Protein AF-A0A1X7SK71-F1 (afdb_monomer_lite)

pLDDT: mean 88.28, std 15.61, range [39.88, 98.69]

InterPro domains:
  IPR011990 Tetratricopeptide-like helical domain superfamily [G3DSA:1.25.40.10] (11-179)
  IPR056583 EDRF1, TPR repeats region [PF23723] (39-191)

Organism: Amphimedon queenslandica (NCBI:txid400682)

Sequence (193 aa):
EEDDYLQLHVDIETSLKMSIECYNVCKSVGGASTNNNKLKERLGNAWNELGVYYKHTAATGTEQDYSAKTSLCDESYKCIIKGLTLFKETGSVPNQALLNANLGSLSRLLAAIEHQKQVKEGGGAEFSSEERSHYNRSIDYYNKGKTLLKRSSNHPTIWLNIEMDLCNVYYEFGRAIQDRPPLSRVSVQEVLH

Secondary structure (DSSP, 8-state):
-----------HHHHHHHHHHHHHHHHHHS-SSTHHHHHHHHHHHHHHHHHHHHHHHHHH-----HHHHHHHHHHHHHHHHHHHHHHHHHT-HHHHHHHHHHHHHHHHHHHHHHHHHHHHTT-TTS--HHHHHHHHHHHHHHHHHHHHH-STTTSHHHHHHHHHHHHHHHHHHHHHHHHS--HHHHTTSSS--

Structure (mmCIF, N/CA/C/O backbone):
data_AF-A0A1X7SK71-F1
#
_entry.id   AF-A0A1X7SK71-F1
#
loop_
_atom_site.group_PDB
_atom_site.id
_atom_site.type_symbol
_atom_site.label_atom_id
_atom_site.label_alt_id
_atom_site.label_comp_id
_atom_site.label_asym_id
_atom_site.label_entity_id
_atom_site.label_seq_id
_atom_site.pdbx_PDB_ins_code
_atom_site.Cartn_x
_atom_site.Cartn_y
_atom_site.Cartn_z
_atom_site.occupancy
_atom_site.B_iso_or_equiv
_atom_site.auth_seq_id
_atom_site.auth_comp_id
_atom_site.auth_asym_id
_atom_site.auth_atom_id
_atom_site.pdbx_PDB_model_num
ATOM 1 N N . GLU A 1 1 ? 2.519 45.795 22.485 1.00 47.78 1 GLU A N 1
ATOM 2 C CA . GLU A 1 1 ? 1.566 44.741 22.869 1.00 47.78 1 GLU A CA 1
ATOM 3 C C . GLU A 1 1 ? 0.594 44.583 21.722 1.00 47.78 1 GLU A C 1
ATOM 5 O O . GLU A 1 1 ? -0.265 45.431 21.555 1.00 47.78 1 GLU A O 1
ATOM 10 N N . GLU A 1 2 ? 0.831 43.589 20.874 1.00 41.00 2 GLU A N 1
ATOM 11 C CA . GLU A 1 2 ? -0.141 43.067 19.910 1.00 41.00 2 GLU A CA 1
ATOM 12 C C . GLU A 1 2 ? 0.363 41.669 19.523 1.00 41.00 2 GLU A C 1
ATOM 14 O O . GLU A 1 2 ? 1.180 41.496 18.626 1.00 41.00 2 GLU A O 1
ATOM 19 N N . ASP A 1 3 ? -0.000 40.707 20.372 1.00 42.19 3 ASP A N 1
ATOM 20 C CA . ASP A 1 3 ? -0.381 39.343 20.010 1.00 42.19 3 ASP A CA 1
ATOM 21 C C . ASP A 1 3 ? 0.450 38.604 18.948 1.00 42.19 3 ASP A C 1
ATOM 23 O O . ASP A 1 3 ? 0.006 38.312 17.839 1.00 42.19 3 ASP A O 1
ATOM 27 N N . ASP A 1 4 ? 1.622 38.151 19.392 1.00 44.03 4 ASP A N 1
ATOM 28 C CA . ASP A 1 4 ? 2.414 37.067 18.799 1.00 44.03 4 ASP A CA 1
ATOM 29 C C . ASP A 1 4 ? 1.794 35.687 19.143 1.00 44.03 4 ASP A C 1
ATOM 31 O O . ASP A 1 4 ? 2.419 34.807 19.743 1.00 44.03 4 ASP A O 1
ATOM 35 N N . TYR A 1 5 ? 0.502 35.501 18.840 1.00 44.44 5 TYR A N 1
ATOM 36 C CA . TYR A 1 5 ? -0.172 34.211 19.016 1.00 44.44 5 TYR A CA 1
ATOM 37 C C . TYR A 1 5 ? 0.228 33.248 17.893 1.00 44.44 5 TYR A C 1
ATOM 39 O O . TYR A 1 5 ? -0.402 33.195 16.840 1.00 44.44 5 TYR A O 1
ATOM 47 N N . LEU A 1 6 ? 1.282 32.472 18.164 1.00 45.84 6 LEU A N 1
ATOM 48 C CA . LEU A 1 6 ? 1.587 31.141 17.626 1.00 45.84 6 LEU A CA 1
ATOM 49 C C . LEU A 1 6 ? 0.943 30.804 16.263 1.00 45.84 6 LEU A C 1
ATOM 51 O O . LEU A 1 6 ? -0.055 30.082 16.190 1.00 45.84 6 LEU A O 1
ATOM 55 N N . GLN A 1 7 ? 1.618 31.142 15.166 1.00 44.34 7 GLN A N 1
ATOM 56 C CA . GLN A 1 7 ? 1.556 30.290 13.976 1.00 44.34 7 GLN A CA 1
ATOM 57 C C . GLN A 1 7 ? 2.465 29.076 14.195 1.00 44.34 7 GLN A C 1
ATOM 59 O O . GLN A 1 7 ? 3.534 28.945 13.603 1.00 44.34 7 GLN A O 1
ATOM 64 N N . LEU A 1 8 ? 2.038 28.153 15.061 1.00 47.00 8 LEU A N 1
ATOM 65 C CA . LEU A 1 8 ? 2.602 26.807 15.084 1.00 47.00 8 LEU A CA 1
ATOM 66 C C . LEU A 1 8 ? 2.046 26.068 13.860 1.00 47.00 8 LEU A C 1
ATOM 68 O O . LEU A 1 8 ? 1.113 25.273 13.961 1.00 47.00 8 LEU A O 1
ATOM 72 N N . HIS A 1 9 ? 2.564 26.387 12.675 1.00 51.78 9 HIS A N 1
ATOM 73 C CA . HIS A 1 9 ? 2.218 25.676 11.450 1.00 51.78 9 HIS A CA 1
ATOM 74 C C . HIS A 1 9 ? 2.945 24.325 11.461 1.00 51.78 9 HIS A C 1
ATOM 76 O O . HIS A 1 9 ? 3.924 24.115 10.751 1.00 51.78 9 HIS A O 1
ATOM 82 N N . VAL A 1 10 ? 2.502 23.425 12.339 1.00 62.28 10 VAL A N 1
ATOM 83 C CA . VAL A 1 10 ? 3.003 22.053 12.405 1.00 62.28 10 VAL A CA 1
ATOM 84 C C . VAL A 1 10 ? 2.647 21.383 11.085 1.00 62.28 10 VAL A C 1
ATOM 86 O O . VAL A 1 10 ? 1.486 21.383 10.673 1.00 62.28 10 VAL A O 1
ATOM 89 N N . ASP A 1 11 ? 3.643 20.846 10.388 1.00 87.69 11 ASP A N 1
ATOM 90 C CA . ASP A 1 11 ? 3.404 20.131 9.143 1.00 87.69 11 ASP A CA 1
ATOM 91 C C . ASP A 1 11 ? 2.553 18.865 9.394 1.00 87.69 11 ASP A C 1
ATOM 93 O O . ASP A 1 11 ? 2.420 18.368 10.522 1.00 87.69 11 ASP A O 1
ATOM 97 N N . ILE A 1 12 ? 1.916 18.360 8.335 1.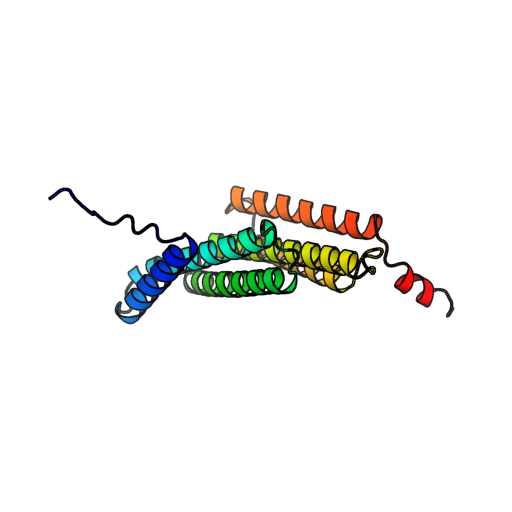00 90.31 12 ILE A N 1
ATOM 98 C CA . ILE A 1 12 ? 0.955 17.248 8.425 1.00 90.31 12 ILE A CA 1
ATOM 99 C C . ILE A 1 12 ? 1.613 15.997 9.021 1.00 90.31 12 ILE A C 1
ATOM 101 O O . ILE A 1 12 ? 0.995 15.303 9.831 1.00 90.31 12 ILE A O 1
ATOM 105 N N . GLU A 1 13 ? 2.868 15.719 8.665 1.00 93.81 13 GLU A N 1
ATOM 106 C CA . GLU A 1 13 ? 3.596 14.554 9.160 1.00 93.81 13 GLU A CA 1
ATOM 107 C C . GLU A 1 13 ? 3.812 14.644 10.669 1.00 93.81 13 GLU A C 1
ATOM 109 O O . GLU A 1 13 ? 3.506 13.699 11.403 1.00 93.81 13 GLU A O 1
ATOM 114 N N . THR A 1 14 ? 4.291 15.795 11.142 1.00 94.06 14 THR A N 1
ATOM 115 C CA . THR A 1 14 ? 4.522 16.037 12.568 1.00 94.06 14 THR A CA 1
ATOM 116 C C . THR A 1 14 ? 3.215 15.952 13.357 1.00 94.06 14 THR A C 1
ATOM 118 O O . THR A 1 14 ? 3.162 15.293 14.398 1.00 94.06 14 THR A O 1
ATOM 121 N N . SER A 1 15 ? 2.124 16.506 12.822 1.00 93.38 15 SER A N 1
ATOM 122 C CA . SER A 1 15 ? 0.794 16.440 13.441 1.00 93.38 15 SER A CA 1
ATOM 123 C C . SER A 1 15 ? 0.295 14.998 13.603 1.00 93.38 15 SER A C 1
ATOM 125 O O . SER A 1 15 ? -0.215 14.614 14.660 1.00 93.38 15 SER A O 1
ATOM 127 N N . LEU A 1 16 ? 0.477 14.165 12.574 1.00 95.06 16 LEU A N 1
ATOM 128 C CA . LEU A 1 16 ? 0.103 12.750 12.607 1.00 95.06 16 LEU A CA 1
ATOM 129 C C . LEU A 1 16 ? 0.958 11.953 13.601 1.00 95.06 16 LEU A C 1
ATOM 131 O O . LEU A 1 16 ? 0.417 11.153 14.370 1.00 95.06 16 LEU A O 1
ATOM 135 N N . LYS A 1 17 ? 2.276 12.193 13.639 1.00 96.44 17 LYS A N 1
ATOM 136 C CA . LYS A 1 17 ? 3.188 11.555 14.604 1.00 96.44 17 LYS A CA 1
ATOM 137 C C . LYS A 1 17 ?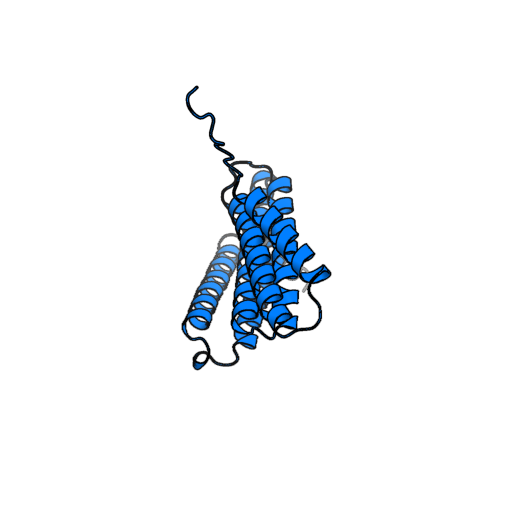 2.827 11.906 16.046 1.00 96.44 17 LYS A C 1
ATOM 139 O O . LYS A 1 17 ? 2.714 11.001 16.872 1.00 96.44 17 LYS A O 1
ATOM 144 N N . MET A 1 18 ? 2.565 13.183 16.326 1.00 94.81 18 MET A N 1
ATOM 145 C CA . MET A 1 18 ? 2.108 13.631 17.644 1.00 94.81 18 MET A CA 1
ATOM 146 C C . MET A 1 18 ? 0.791 12.957 18.039 1.00 94.81 18 MET A C 1
ATOM 148 O O . MET A 1 18 ? 0.654 12.469 19.158 1.00 94.81 18 MET A O 1
ATOM 152 N N . SER A 1 19 ? -0.172 12.859 17.115 1.00 94.19 19 SER A N 1
ATOM 153 C CA . SER A 1 19 ? -1.445 12.178 17.381 1.00 94.19 19 SER A CA 1
ATOM 154 C C . SER A 1 19 ? -1.247 10.704 17.757 1.00 94.19 19 SER A C 1
ATOM 156 O O . SER A 1 19 ? -1.833 10.224 18.731 1.00 94.19 19 SER A O 1
ATOM 158 N N . ILE A 1 20 ? -0.384 9.995 17.025 1.00 96.25 20 ILE A N 1
ATOM 159 C CA . ILE A 1 20 ? -0.010 8.604 17.313 1.00 96.25 20 ILE A CA 1
ATOM 160 C C . ILE A 1 20 ? 0.618 8.484 18.706 1.00 96.25 20 ILE A C 1
ATOM 162 O O . ILE A 1 20 ? 0.259 7.578 19.462 1.00 96.25 20 ILE A O 1
ATOM 166 N N . GLU A 1 21 ? 1.536 9.382 19.059 1.00 95.19 21 GLU A N 1
ATOM 167 C CA . GLU A 1 21 ? 2.178 9.400 20.374 1.00 95.19 21 GLU A CA 1
ATOM 168 C C . GLU A 1 21 ? 1.158 9.617 21.496 1.00 95.19 21 GLU A C 1
ATOM 170 O O . GLU A 1 21 ? 1.099 8.814 22.429 1.00 95.19 21 GLU A O 1
ATOM 175 N N . CYS A 1 22 ? 0.274 10.610 21.361 1.00 92.69 22 CYS A N 1
ATOM 176 C CA . CYS A 1 22 ? -0.797 10.855 22.324 1.00 92.69 22 CYS A CA 1
ATOM 177 C C . CYS A 1 22 ? -1.682 9.617 22.515 1.00 92.69 22 CYS A C 1
ATOM 179 O O . CYS A 1 22 ? -1.957 9.220 23.647 1.00 92.69 22 CYS A O 1
ATOM 181 N N . TYR A 1 23 ? -2.096 8.957 21.429 1.00 93.31 23 TYR A N 1
ATOM 182 C CA . TYR A 1 23 ? -2.893 7.734 21.527 1.00 93.31 23 TYR A CA 1
ATOM 183 C C . TYR A 1 23 ? -2.132 6.576 22.189 1.00 93.31 23 TYR A C 1
ATOM 185 O O . TYR A 1 23 ? -2.740 5.813 22.943 1.00 93.31 23 TYR A O 1
ATOM 193 N N . ASN A 1 24 ? -0.822 6.446 21.956 1.00 91.25 24 ASN A N 1
ATOM 194 C CA . ASN A 1 24 ? 0.008 5.442 22.626 1.00 91.25 24 ASN A CA 1
ATOM 195 C C . ASN A 1 24 ? 0.123 5.705 24.134 1.00 91.25 24 ASN A C 1
ATOM 197 O O . ASN A 1 24 ? -0.007 4.765 24.917 1.00 91.25 24 ASN A O 1
ATOM 201 N N . VAL A 1 25 ? 0.289 6.965 24.546 1.00 90.31 25 VAL A N 1
ATOM 202 C CA . VAL A 1 25 ? 0.286 7.356 25.966 1.00 90.31 25 VAL A CA 1
ATOM 203 C C . VAL A 1 25 ? -1.083 7.095 26.594 1.00 90.31 25 VAL A C 1
ATOM 205 O O . VAL A 1 25 ? -1.180 6.476 27.651 1.00 90.31 25 VAL A O 1
ATOM 208 N N . CYS A 1 26 ? -2.176 7.471 25.927 1.00 87.19 26 CYS A N 1
ATOM 209 C CA . CYS A 1 26 ? -3.518 7.146 26.413 1.00 87.19 26 CYS A CA 1
ATOM 210 C C . CYS A 1 26 ? -3.726 5.632 26.558 1.00 87.19 26 CYS A C 1
ATOM 212 O O . CYS A 1 26 ? -4.419 5.194 27.474 1.00 87.19 26 CYS A O 1
ATOM 214 N N . LYS A 1 27 ? -3.125 4.825 25.676 1.00 84.12 27 LYS A N 1
ATOM 215 C CA . LYS A 1 27 ? -3.215 3.361 25.718 1.00 84.12 27 LYS A CA 1
ATOM 216 C C . LYS A 1 27 ? -2.399 2.766 26.868 1.00 84.12 27 LYS A C 1
ATOM 218 O O . LYS A 1 27 ? -2.812 1.742 27.400 1.00 84.12 27 LYS A O 1
ATOM 223 N N . SER A 1 28 ? -1.271 3.373 27.245 1.00 83.00 28 SER A N 1
ATOM 224 C CA . SER A 1 28 ? -0.449 2.907 28.371 1.00 83.00 28 SER A CA 1
ATOM 225 C C . SER A 1 28 ? -1.028 3.303 29.731 1.00 83.00 28 SER A C 1
ATOM 227 O O . SER A 1 28 ? -0.911 2.538 30.685 1.00 83.00 28 SER A O 1
ATOM 229 N N . VAL A 1 29 ? -1.685 4.464 29.815 1.00 81.50 29 VAL A N 1
ATOM 230 C CA . VAL A 1 29 ? -2.308 4.976 31.049 1.00 81.50 29 VAL A CA 1
ATOM 231 C C . VAL A 1 29 ? -3.732 4.433 31.244 1.00 81.50 29 VAL A C 1
ATOM 233 O O . VAL A 1 29 ? -4.187 4.241 32.371 1.00 81.50 29 VAL A O 1
ATOM 236 N N . GLY A 1 30 ? -4.462 4.176 30.156 1.00 66.44 30 GLY A N 1
ATOM 237 C CA . GLY A 1 30 ? -5.838 3.687 30.189 1.00 66.44 30 GLY A CA 1
ATOM 238 C C . GLY A 1 30 ? -5.930 2.183 30.462 1.00 66.44 30 GLY A C 1
ATOM 239 O O . GLY A 1 30 ? -5.558 1.370 29.619 1.00 66.44 30 GLY A O 1
ATOM 240 N N . GLY A 1 31 ? -6.485 1.800 31.616 1.00 61.34 31 GLY A N 1
ATOM 241 C CA . GLY A 1 31 ? -6.757 0.399 31.970 1.00 61.34 31 GLY A CA 1
ATOM 242 C C . GLY A 1 31 ? -7.732 -0.341 31.027 1.00 61.34 31 GLY A C 1
ATOM 243 O O . GLY A 1 31 ? -8.295 0.224 30.086 1.00 61.34 31 GLY A O 1
ATOM 244 N N . ALA A 1 32 ? -7.954 -1.634 31.298 1.00 54.94 32 ALA A N 1
ATOM 245 C CA . ALA A 1 32 ? -8.702 -2.597 30.472 1.00 54.94 32 ALA A CA 1
ATOM 246 C C . ALA A 1 32 ? -10.235 -2.368 30.411 1.00 54.94 32 ALA A C 1
ATOM 248 O O . ALA A 1 32 ? -11.021 -3.217 30.821 1.00 54.94 32 ALA A O 1
ATOM 249 N N . SER A 1 33 ? -10.679 -1.222 29.889 1.00 57.78 33 SER A N 1
ATOM 250 C CA . SER A 1 33 ? -12.101 -0.912 29.661 1.00 57.78 33 SER A CA 1
ATOM 251 C C . SER A 1 33 ? -12.460 -0.878 28.169 1.00 57.78 33 SER A C 1
ATOM 253 O O . SER A 1 33 ? -11.597 -0.747 27.304 1.00 57.78 33 SER A O 1
ATOM 255 N N . THR A 1 34 ? -13.754 -0.951 27.849 1.00 55.62 34 THR A N 1
ATOM 256 C CA . THR A 1 34 ? -14.354 -0.877 26.497 1.00 55.62 34 THR A CA 1
ATOM 257 C C . THR A 1 34 ? -13.921 0.340 25.662 1.00 55.62 34 THR A C 1
ATOM 259 O O . THR A 1 34 ? -13.999 0.295 24.433 1.00 55.62 34 THR A O 1
ATOM 262 N N . ASN A 1 35 ? -13.393 1.401 26.284 1.00 64.88 35 ASN A N 1
ATOM 263 C CA . ASN A 1 35 ? -12.771 2.532 25.582 1.00 64.88 35 ASN A CA 1
ATOM 264 C C . ASN A 1 35 ? -11.460 2.166 24.862 1.00 64.88 35 ASN A C 1
ATOM 266 O O . ASN A 1 35 ? -11.037 2.891 23.961 1.00 64.88 35 ASN A O 1
ATOM 270 N N . ASN A 1 36 ? -10.842 1.030 25.196 1.00 81.94 36 ASN A N 1
ATOM 271 C CA . ASN A 1 36 ? -9.587 0.586 24.599 1.00 81.94 36 ASN A CA 1
ATOM 272 C C . ASN A 1 36 ? -9.750 0.248 23.104 1.00 81.94 36 ASN A C 1
ATOM 274 O O . ASN A 1 36 ? -8.911 0.635 22.299 1.00 81.94 36 ASN A O 1
ATOM 278 N N . ASN A 1 37 ? -10.870 -0.357 22.687 1.00 87.31 37 ASN A N 1
ATOM 279 C CA . ASN A 1 37 ? -11.093 -0.663 21.266 1.00 87.31 37 ASN A CA 1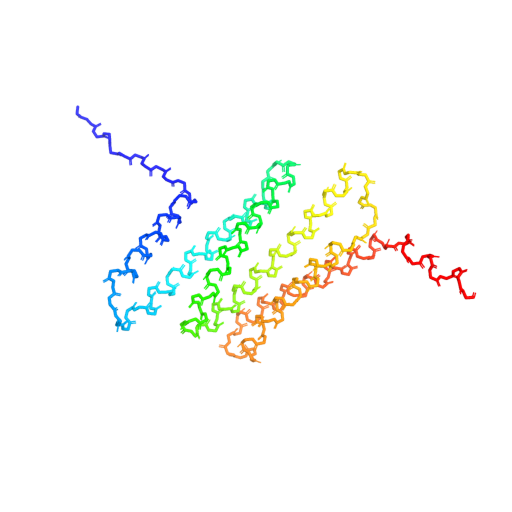
ATOM 280 C C . ASN A 1 37 ? -11.279 0.601 20.418 1.00 87.31 37 ASN A C 1
ATOM 282 O O . ASN A 1 37 ? -10.648 0.721 19.375 1.00 87.31 37 ASN A O 1
ATOM 286 N N . LYS A 1 38 ? -12.058 1.584 20.891 1.00 89.38 38 LYS A N 1
ATOM 287 C CA . LYS A 1 38 ? -12.204 2.881 20.200 1.00 89.38 38 LYS A CA 1
ATOM 288 C C . LYS A 1 38 ? -10.866 3.613 20.085 1.00 89.38 38 LYS A C 1
ATOM 290 O O . LYS A 1 38 ? -10.575 4.222 19.059 1.00 89.38 38 LYS A O 1
ATOM 295 N N . LEU A 1 39 ? -10.044 3.543 21.132 1.00 91.56 39 LEU A N 1
ATOM 296 C CA . LEU A 1 39 ? -8.699 4.108 21.122 1.00 91.56 39 LEU A CA 1
ATOM 297 C C . LEU A 1 39 ? -7.800 3.403 20.096 1.00 91.56 39 LEU A C 1
ATOM 299 O O . LEU A 1 39 ? -7.142 4.074 19.304 1.00 91.56 39 LEU A O 1
ATOM 303 N N . LYS A 1 40 ? -7.812 2.065 20.058 1.00 92.94 40 LYS A N 1
ATOM 304 C CA . LYS A 1 40 ? -7.089 1.275 19.050 1.00 92.94 40 LYS A CA 1
ATOM 305 C C . LYS A 1 40 ? -7.552 1.589 17.630 1.00 92.94 40 LYS A C 1
ATOM 307 O O . LYS A 1 40 ? -6.710 1.678 16.746 1.00 92.94 40 LYS A O 1
ATOM 312 N N . GLU A 1 41 ? -8.850 1.794 17.408 1.00 94.00 41 GLU A N 1
ATOM 313 C CA . GLU A 1 41 ? -9.375 2.190 16.097 1.00 94.00 41 GLU A CA 1
ATOM 314 C C . GLU A 1 41 ? -8.874 3.571 15.673 1.00 94.00 41 GLU A C 1
ATOM 316 O O . GLU A 1 41 ? -8.414 3.732 14.545 1.00 94.00 41 GLU A O 1
ATOM 321 N N . ARG A 1 42 ? -8.894 4.556 16.580 1.00 95.00 42 ARG A N 1
ATOM 322 C CA . ARG A 1 42 ? -8.350 5.894 16.304 1.00 95.00 42 ARG A CA 1
ATOM 323 C C . ARG A 1 42 ? -6.850 5.862 16.027 1.00 95.00 42 ARG A C 1
ATOM 325 O O . ARG A 1 42 ? -6.399 6.491 15.074 1.00 95.00 42 ARG A O 1
ATOM 332 N N . LEU A 1 43 ? -6.095 5.091 16.807 1.00 96.06 43 LEU A N 1
ATOM 333 C CA . LEU A 1 43 ? -4.669 4.877 16.575 1.00 96.06 43 LEU A CA 1
ATOM 334 C C . LEU A 1 43 ? -4.420 4.163 15.236 1.00 96.06 43 LEU A C 1
ATOM 336 O O . LEU A 1 43 ? -3.501 4.526 14.510 1.00 96.06 43 LEU A O 1
ATOM 340 N N . GLY A 1 44 ? -5.251 3.178 14.885 1.00 97.19 44 GLY A N 1
ATOM 341 C CA . GLY A 1 44 ? -5.190 2.478 13.603 1.00 97.19 44 GLY A CA 1
ATOM 342 C C . GLY A 1 44 ? -5.447 3.407 12.418 1.00 97.19 44 GLY A C 1
ATOM 343 O O . GLY A 1 44 ? -4.714 3.348 11.432 1.00 97.19 44 GLY A O 1
ATOM 344 N N . ASN A 1 45 ? -6.424 4.310 12.544 1.00 96.81 45 ASN A N 1
ATOM 345 C CA . ASN A 1 45 ? -6.688 5.353 11.553 1.00 96.81 45 ASN A CA 1
ATOM 346 C C . ASN A 1 45 ? -5.490 6.303 11.426 1.00 96.81 45 ASN A C 1
ATOM 348 O O . ASN A 1 45 ? -5.039 6.548 10.315 1.00 96.81 45 ASN A O 1
ATOM 352 N N . ALA A 1 46 ? -4.921 6.776 12.541 1.00 97.44 46 ALA A N 1
ATOM 353 C CA . ALA A 1 46 ? -3.765 7.676 12.517 1.00 97.44 46 ALA A CA 1
ATOM 354 C C . ALA A 1 46 ? -2.536 7.037 11.839 1.00 97.44 46 ALA A C 1
ATOM 356 O O . ALA A 1 46 ? -1.877 7.675 11.019 1.00 97.44 46 ALA A O 1
ATOM 357 N N . TRP A 1 47 ? -2.268 5.754 12.109 1.00 98.38 47 TRP A N 1
ATOM 358 C CA . TRP A 1 47 ? -1.238 4.994 11.393 1.00 98.38 47 TRP A CA 1
ATOM 359 C C . TRP A 1 47 ? -1.533 4.863 9.896 1.00 98.38 47 TRP A C 1
ATOM 361 O O . TRP A 1 47 ? -0.616 4.968 9.084 1.00 98.38 47 TRP A O 1
ATOM 371 N N . ASN A 1 48 ? -2.792 4.634 9.519 1.00 97.62 48 ASN A N 1
ATOM 372 C CA . ASN A 1 48 ? -3.183 4.559 8.116 1.00 97.62 48 ASN A CA 1
ATOM 373 C C . ASN A 1 48 ? -2.972 5.896 7.392 1.00 97.62 48 ASN A C 1
ATOM 375 O O . ASN A 1 48 ? -2.374 5.899 6.321 1.00 97.62 48 ASN A O 1
ATOM 379 N N . GLU A 1 49 ? -3.394 7.013 7.988 1.00 97.56 49 GLU A N 1
ATOM 380 C CA . GLU A 1 49 ? -3.200 8.354 7.420 1.00 97.56 49 GLU A CA 1
ATOM 381 C C . GLU A 1 49 ? -1.715 8.692 7.251 1.00 97.56 49 GLU A C 1
ATOM 383 O O . GLU A 1 49 ? -1.305 9.131 6.180 1.00 97.56 49 GLU A O 1
ATOM 388 N N . LEU A 1 50 ? -0.875 8.398 8.252 1.00 98.12 50 LEU A N 1
ATOM 389 C CA . LEU A 1 50 ? 0.576 8.586 8.132 1.00 98.12 50 LEU A CA 1
ATOM 390 C C . LEU A 1 50 ? 1.179 7.706 7.025 1.00 98.12 50 LEU A C 1
ATOM 392 O O . LEU A 1 50 ? 2.039 8.144 6.263 1.00 98.12 50 LEU A O 1
ATOM 396 N N . GLY A 1 51 ? 0.688 6.473 6.884 1.00 98.06 51 GLY A N 1
ATOM 397 C CA . GLY A 1 51 ? 1.082 5.594 5.788 1.00 98.06 51 GLY A CA 1
ATOM 398 C C . GLY A 1 51 ? 0.680 6.138 4.414 1.00 98.06 51 GLY A C 1
ATOM 399 O O . GLY A 1 51 ? 1.478 6.097 3.475 1.00 98.06 51 GLY A O 1
ATOM 400 N N . VAL A 1 52 ? -0.538 6.670 4.284 1.00 97.44 52 VAL A N 1
ATOM 401 C CA . VAL A 1 52 ? -1.027 7.304 3.050 1.00 97.44 52 VAL A CA 1
ATOM 402 C C . VAL A 1 52 ? -0.225 8.562 2.730 1.00 97.44 52 VAL A C 1
ATOM 404 O O . VAL A 1 52 ? 0.133 8.740 1.568 1.00 97.44 52 VAL A O 1
ATOM 407 N N . TYR A 1 53 ? 0.119 9.366 3.738 1.00 96.44 53 TYR A N 1
ATOM 408 C CA . TYR A 1 53 ? 1.001 10.521 3.592 1.00 96.44 53 TYR A CA 1
ATOM 409 C C . TYR A 1 53 ? 2.347 10.112 2.985 1.00 96.44 53 TYR A C 1
ATOM 411 O O . TYR A 1 53 ? 2.685 10.589 1.906 1.00 96.44 53 TYR A O 1
ATOM 419 N N . TYR A 1 54 ? 3.064 9.149 3.577 1.00 97.56 54 TYR A N 1
ATOM 420 C CA . TYR A 1 54 ? 4.359 8.713 3.035 1.00 97.56 54 TYR A CA 1
ATOM 421 C C . TYR A 1 54 ? 4.262 8.151 1.615 1.00 97.56 54 TYR A C 1
ATOM 423 O O . TYR A 1 54 ? 5.098 8.462 0.767 1.00 97.56 54 TYR A O 1
ATOM 431 N N . LYS A 1 55 ? 3.214 7.370 1.323 1.00 97.12 55 LYS A N 1
ATOM 432 C CA . LYS A 1 55 ? 2.949 6.866 -0.032 1.00 97.12 55 LYS A CA 1
ATOM 433 C C . LYS A 1 55 ? 2.714 8.012 -1.017 1.00 97.12 55 LYS A C 1
ATOM 435 O O . LYS A 1 55 ? 3.225 7.972 -2.133 1.00 97.12 55 LYS A O 1
ATOM 440 N N . HIS A 1 56 ? 1.929 9.014 -0.624 1.00 95.94 56 HIS A N 1
ATOM 441 C CA . HIS A 1 56 ? 1.647 10.177 -1.457 1.00 95.94 56 HIS A CA 1
ATOM 442 C C . HIS A 1 56 ? 2.924 10.975 -1.724 1.00 95.94 56 HIS A C 1
ATOM 444 O O . HIS A 1 56 ? 3.222 11.241 -2.883 1.00 95.94 56 HIS A O 1
ATOM 450 N N . THR A 1 57 ? 3.719 11.250 -0.689 1.00 94.56 57 THR A N 1
ATOM 451 C CA . THR A 1 57 ? 5.014 11.933 -0.806 1.00 94.56 57 THR A CA 1
ATOM 452 C C . THR A 1 57 ? 5.979 11.170 -1.716 1.00 94.56 57 THR A C 1
ATOM 454 O O . THR A 1 57 ? 6.636 11.776 -2.558 1.00 94.56 57 THR A O 1
ATOM 457 N N . ALA A 1 58 ? 6.025 9.836 -1.632 1.00 94.62 58 ALA A N 1
ATOM 458 C CA . ALA A 1 58 ? 6.827 9.020 -2.546 1.00 94.62 58 ALA A CA 1
ATOM 459 C C . ALA A 1 58 ? 6.353 9.129 -4.009 1.00 94.62 58 ALA A C 1
ATOM 461 O O . ALA A 1 58 ? 7.173 9.155 -4.928 1.00 94.62 58 ALA A O 1
ATOM 462 N N . ALA A 1 59 ? 5.036 9.201 -4.229 1.00 93.81 59 ALA A N 1
ATOM 463 C CA . ALA A 1 59 ? 4.437 9.273 -5.560 1.00 93.81 59 ALA A CA 1
ATOM 464 C C . ALA A 1 59 ? 4.579 10.655 -6.219 1.00 93.81 59 ALA A C 1
ATOM 466 O O . ALA A 1 59 ? 4.813 10.728 -7.424 1.00 93.81 59 ALA A O 1
ATOM 467 N N . THR A 1 60 ? 4.434 11.739 -5.453 1.00 90.88 60 THR A N 1
ATOM 468 C CA . THR A 1 60 ? 4.466 13.122 -5.962 1.00 90.88 60 THR A CA 1
ATOM 469 C C . THR A 1 60 ? 5.824 13.799 -5.815 1.00 90.88 60 THR A C 1
ATOM 471 O O . THR A 1 60 ? 6.046 14.847 -6.420 1.00 90.88 60 THR A O 1
ATOM 474 N N . GLY A 1 61 ? 6.747 13.202 -5.056 1.00 81.25 61 GLY A N 1
ATOM 475 C CA . GLY A 1 61 ? 8.094 13.722 -4.856 1.00 81.25 61 GLY A CA 1
ATOM 476 C C . GLY A 1 61 ? 8.815 13.980 -6.181 1.00 81.25 61 GLY A C 1
ATOM 477 O O . GLY A 1 61 ? 8.929 13.095 -7.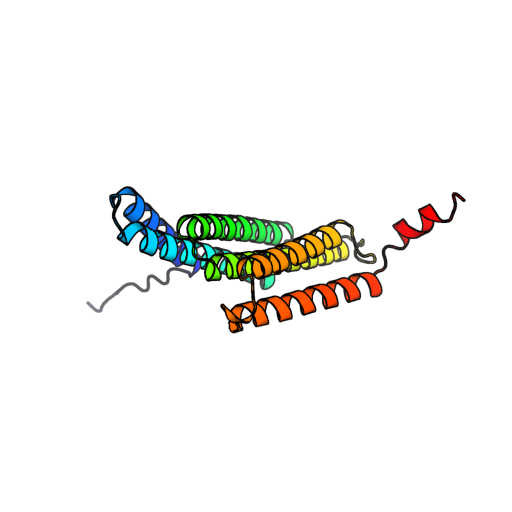038 1.00 81.25 61 GLY A O 1
ATOM 478 N N . THR A 1 62 ? 9.326 15.203 -6.330 1.00 67.69 62 THR A N 1
ATOM 479 C CA . THR A 1 62 ? 10.060 15.678 -7.514 1.00 67.69 62 THR A CA 1
ATOM 480 C C . THR A 1 62 ? 11.482 15.132 -7.592 1.00 67.69 62 THR A C 1
ATOM 482 O O . THR A 1 62 ? 12.140 15.250 -8.624 1.00 67.69 62 THR A O 1
ATOM 485 N N . GLU A 1 63 ? 11.973 14.531 -6.511 1.00 62.47 63 GLU A N 1
ATOM 486 C CA . GLU A 1 63 ? 13.306 13.952 -6.457 1.00 62.47 63 GLU A CA 1
ATOM 487 C C . GLU A 1 63 ? 13.373 12.705 -7.349 1.00 62.47 63 GLU A C 1
ATOM 489 O O . GLU A 1 63 ? 12.599 11.754 -7.206 1.00 62.47 63 GLU A O 1
ATOM 494 N N . GLN A 1 64 ? 14.341 12.682 -8.269 1.00 71.44 64 GLN A N 1
ATOM 495 C CA . GLN A 1 64 ? 14.749 11.458 -8.969 1.00 71.44 64 GLN A CA 1
ATOM 496 C C . GLN A 1 64 ? 15.610 10.541 -8.078 1.00 71.44 64 GLN A C 1
ATOM 498 O O . GLN A 1 64 ? 16.382 9.721 -8.591 1.00 71.44 64 GLN A O 1
ATOM 503 N N . ASP A 1 65 ? 15.528 10.722 -6.760 1.00 88.44 65 ASP A N 1
ATOM 504 C CA . ASP A 1 65 ? 16.132 9.841 -5.779 1.00 88.44 65 ASP A CA 1
ATOM 505 C C . ASP A 1 65 ? 15.178 8.669 -5.510 1.00 88.44 65 ASP A C 1
ATOM 507 O O . ASP A 1 65 ? 14.258 8.722 -4.689 1.00 88.44 65 ASP A O 1
ATOM 511 N N . TYR A 1 66 ? 15.395 7.582 -6.249 1.00 90.56 66 TYR A N 1
ATOM 512 C CA . TYR A 1 66 ? 14.632 6.350 -6.072 1.00 90.56 66 TYR A CA 1
ATOM 513 C C . TYR A 1 66 ? 14.908 5.674 -4.724 1.00 90.56 66 TYR A C 1
ATOM 515 O O . TYR A 1 66 ? 14.046 4.943 -4.235 1.00 90.56 66 TYR A O 1
ATOM 523 N N . SER A 1 67 ? 16.060 5.933 -4.093 1.00 90.38 67 SER A N 1
ATOM 524 C CA . SER A 1 67 ? 16.368 5.426 -2.752 1.00 90.38 67 SER A CA 1
ATOM 525 C C . SER A 1 67 ? 15.490 6.112 -1.705 1.00 90.38 67 SER A C 1
ATOM 527 O O . SER A 1 67 ? 14.869 5.440 -0.877 1.00 90.38 67 SER A O 1
ATOM 529 N N . ALA A 1 68 ? 15.347 7.437 -1.793 1.00 92.06 68 ALA A N 1
ATOM 530 C CA . ALA A 1 68 ? 14.443 8.201 -0.935 1.00 92.06 68 ALA A CA 1
ATOM 531 C C . ALA A 1 68 ? 12.977 7.775 -1.131 1.00 92.06 68 ALA A C 1
ATOM 533 O O . ALA A 1 68 ? 12.277 7.484 -0.158 1.00 92.06 68 ALA A O 1
ATOM 534 N N . LYS A 1 69 ? 12.521 7.633 -2.385 1.00 94.31 69 LYS A N 1
ATOM 535 C CA . LYS A 1 69 ? 11.159 7.150 -2.695 1.00 94.31 69 LYS A CA 1
ATOM 536 C C . LYS A 1 69 ? 10.889 5.747 -2.153 1.00 94.31 69 LYS A C 1
ATOM 538 O O . LYS A 1 69 ? 9.814 5.501 -1.604 1.00 94.31 69 LYS A O 1
ATOM 543 N N . THR A 1 70 ? 11.858 4.842 -2.273 1.00 94.38 70 THR A N 1
ATOM 544 C CA . THR A 1 70 ? 11.748 3.481 -1.727 1.00 94.38 70 THR A CA 1
ATOM 545 C C . THR A 1 70 ? 11.689 3.513 -0.201 1.00 94.38 70 THR A C 1
ATOM 547 O O . THR A 1 70 ? 10.816 2.880 0.385 1.00 94.38 70 THR A O 1
ATOM 550 N N . SER A 1 71 ? 12.520 4.338 0.441 1.00 95.81 71 SER A N 1
ATOM 551 C CA . SER A 1 71 ? 12.511 4.517 1.899 1.00 95.81 71 SER A CA 1
ATOM 552 C C . SER A 1 71 ? 11.164 5.045 2.412 1.00 95.81 71 SER A C 1
ATOM 554 O O . SER A 1 71 ? 10.636 4.550 3.405 1.00 95.81 71 SER A O 1
ATOM 556 N N . LEU A 1 72 ? 10.551 6.001 1.705 1.00 96.75 72 LEU A N 1
ATOM 557 C CA . LEU A 1 72 ? 9.199 6.483 2.011 1.00 96.75 72 LEU A CA 1
ATOM 558 C C . LEU A 1 72 ? 8.139 5.385 1.833 1.00 96.75 72 LEU A C 1
ATOM 560 O O . LEU A 1 72 ? 7.215 5.276 2.640 1.00 96.75 72 LEU A O 1
ATOM 564 N N . CYS A 1 73 ? 8.269 4.539 0.808 1.00 97.75 73 CYS A N 1
ATOM 565 C CA . CYS A 1 73 ? 7.387 3.385 0.633 1.00 97.75 73 CYS A CA 1
ATOM 566 C C . CYS A 1 73 ? 7.534 2.371 1.780 1.00 97.75 73 CYS A C 1
ATOM 568 O O . CYS A 1 73 ? 6.529 1.829 2.244 1.00 97.75 73 CYS A O 1
ATOM 570 N N . ASP A 1 74 ? 8.749 2.156 2.283 1.00 98.12 74 ASP A N 1
ATOM 571 C CA . ASP A 1 74 ? 8.998 1.288 3.435 1.00 98.12 74 ASP A CA 1
ATOM 572 C C . ASP A 1 74 ? 8.389 1.859 4.723 1.00 98.12 74 ASP A C 1
ATOM 574 O O . ASP A 1 74 ? 7.760 1.126 5.492 1.00 98.12 74 ASP A O 1
ATOM 578 N N . GLU A 1 75 ? 8.504 3.170 4.954 1.00 98.19 75 GLU A N 1
ATOM 579 C CA . GLU A 1 75 ? 7.832 3.830 6.080 1.00 98.19 75 GLU A CA 1
ATOM 580 C C . GLU A 1 75 ? 6.305 3.768 5.950 1.00 98.19 75 GLU A C 1
ATOM 582 O O . GLU A 1 75 ? 5.609 3.453 6.923 1.00 98.19 75 GLU A O 1
ATOM 587 N N . SER A 1 76 ? 5.771 3.956 4.738 1.00 98.50 76 SER A N 1
ATOM 588 C CA . SER A 1 76 ? 4.349 3.755 4.447 1.00 98.50 76 SER A CA 1
ATOM 589 C C . SER A 1 76 ? 3.897 2.339 4.808 1.00 98.50 76 SER A C 1
ATOM 591 O O . SER A 1 76 ? 2.920 2.161 5.544 1.00 98.50 76 SER A O 1
ATOM 593 N N . TYR A 1 77 ? 4.648 1.327 4.367 1.00 98.69 77 TYR A N 1
ATOM 594 C CA . TYR A 1 77 ? 4.371 -0.074 4.662 1.00 98.69 77 TYR A CA 1
ATOM 595 C C . TYR A 1 77 ? 4.335 -0.335 6.172 1.00 98.69 77 TYR A C 1
ATOM 597 O O . TYR A 1 77 ? 3.360 -0.895 6.680 1.00 98.69 77 TYR A O 1
ATOM 605 N N . LYS A 1 78 ? 5.357 0.114 6.914 1.00 98.69 78 LYS A N 1
ATOM 606 C CA . LYS A 1 78 ? 5.431 -0.047 8.378 1.00 98.69 78 LYS A CA 1
ATOM 607 C C . LYS A 1 78 ? 4.218 0.573 9.070 1.00 98.69 78 LYS A C 1
ATOM 609 O O . LYS A 1 78 ? 3.638 -0.054 9.960 1.00 98.69 78 LYS A O 1
ATOM 614 N N . CYS A 1 79 ? 3.817 1.775 8.660 1.00 98.62 79 CYS A N 1
ATOM 615 C CA . CYS A 1 79 ? 2.654 2.463 9.212 1.00 98.62 79 CYS A CA 1
ATOM 616 C C . CYS A 1 79 ? 1.361 1.680 8.948 1.00 98.62 79 CYS A C 1
ATOM 618 O O . CYS A 1 79 ? 0.620 1.373 9.885 1.00 98.62 79 CYS A O 1
ATOM 620 N N . ILE A 1 80 ? 1.129 1.255 7.703 1.00 98.56 80 ILE A N 1
ATOM 621 C CA . ILE A 1 80 ? -0.072 0.490 7.344 1.00 98.56 80 ILE A CA 1
ATOM 622 C C . ILE A 1 80 ? -0.115 -0.853 8.094 1.00 98.56 80 ILE A C 1
ATOM 624 O O . ILE A 1 80 ? -1.164 -1.239 8.603 1.00 98.56 80 ILE A O 1
ATOM 628 N N . ILE A 1 81 ? 1.010 -1.556 8.261 1.00 98.56 81 ILE A N 1
ATOM 629 C CA . ILE A 1 81 ? 1.055 -2.811 9.034 1.00 98.56 81 ILE A CA 1
ATOM 630 C C . ILE A 1 81 ? 0.722 -2.597 10.519 1.00 98.56 81 ILE A C 1
ATOM 632 O O . ILE A 1 81 ? 0.000 -3.412 11.110 1.00 98.56 81 ILE A O 1
ATOM 636 N N . LYS A 1 82 ? 1.189 -1.499 11.126 1.00 98.44 82 LYS A N 1
ATOM 637 C CA . LYS A 1 82 ? 0.821 -1.137 12.506 1.00 98.44 82 LYS A CA 1
ATOM 638 C C . LYS A 1 82 ? -0.683 -0.885 12.628 1.00 98.44 82 LYS A C 1
ATOM 640 O O . LYS A 1 82 ? -1.319 -1.445 13.521 1.00 98.44 82 LYS A O 1
ATOM 645 N N . GLY A 1 83 ? -1.267 -0.130 11.695 1.00 98.25 83 GLY A N 1
ATOM 646 C CA . GLY A 1 83 ? -2.716 0.087 11.643 1.00 98.25 83 GLY A CA 1
ATOM 647 C C . GLY A 1 83 ? -3.504 -1.214 11.454 1.00 98.25 83 GLY A C 1
ATOM 648 O O . GLY A 1 83 ? -4.479 -1.467 12.160 1.00 98.25 83 GLY A O 1
ATOM 649 N N . LEU A 1 84 ? -3.039 -2.097 10.566 1.00 98.12 84 LEU A N 1
ATOM 650 C CA . LEU A 1 84 ? -3.697 -3.371 10.277 1.00 98.12 84 LEU A CA 1
ATOM 651 C C . LEU A 1 84 ? -3.698 -4.291 11.499 1.00 98.12 84 LEU A C 1
ATOM 653 O O . LEU A 1 84 ? -4.694 -4.963 11.760 1.00 98.12 84 LEU A O 1
ATOM 657 N N . THR A 1 85 ? -2.602 -4.307 12.259 1.00 98.00 85 THR A N 1
ATOM 658 C CA . THR A 1 85 ? -2.512 -5.047 13.525 1.00 98.00 85 THR A CA 1
ATOM 659 C C . THR A 1 85 ? -3.577 -4.570 14.513 1.00 98.00 85 THR A C 1
ATOM 661 O O . THR A 1 85 ? -4.305 -5.390 15.067 1.00 98.00 85 THR A O 1
ATOM 664 N N . LEU A 1 86 ? -3.758 -3.256 14.656 1.00 97.06 86 LEU A N 1
ATOM 665 C CA . LEU A 1 86 ? -4.779 -2.694 15.543 1.00 97.06 86 LEU A CA 1
ATOM 666 C C . LEU A 1 86 ? -6.202 -3.056 15.097 1.00 97.06 86 LEU A C 1
ATOM 668 O O . LEU A 1 86 ? -7.011 -3.455 15.929 1.00 97.06 86 LEU A O 1
ATOM 672 N N . PHE A 1 87 ? -6.511 -3.002 13.798 1.00 97.50 87 PHE A N 1
ATOM 673 C CA . PHE A 1 87 ? -7.842 -3.398 13.314 1.00 97.50 87 PHE A CA 1
ATOM 674 C C . PHE A 1 87 ? -8.100 -4.903 13.370 1.00 97.50 87 PHE A C 1
ATOM 676 O O . PHE A 1 87 ? -9.259 -5.318 13.446 1.00 97.50 87 PHE A O 1
ATOM 683 N N . LYS A 1 88 ? -7.050 -5.732 13.353 1.00 96.50 88 LYS A N 1
ATOM 684 C CA . LYS A 1 88 ? -7.166 -7.161 13.671 1.00 96.50 88 LYS A CA 1
ATOM 685 C C . LYS A 1 88 ? -7.532 -7.361 15.137 1.00 96.50 88 LYS A C 1
ATOM 687 O O . LYS A 1 88 ? -8.445 -8.129 15.418 1.00 96.50 88 LYS A O 1
ATOM 692 N N . GLU A 1 89 ? -6.884 -6.636 16.049 1.00 94.56 89 GLU A N 1
ATOM 693 C CA . GLU A 1 89 ? -7.195 -6.691 17.483 1.00 94.56 89 GLU A CA 1
ATOM 694 C C . GLU A 1 89 ? -8.623 -6.229 17.804 1.00 94.56 89 GLU A C 1
ATOM 696 O O . GLU A 1 89 ? -9.242 -6.771 18.716 1.00 94.56 89 GLU A O 1
ATOM 701 N N . THR A 1 90 ? -9.156 -5.239 17.080 1.00 93.81 90 THR A N 1
ATOM 702 C CA . THR A 1 90 ? -10.530 -4.748 17.298 1.00 93.81 90 THR A CA 1
ATOM 703 C C . THR A 1 90 ? -11.588 -5.499 16.493 1.00 93.81 90 THR A C 1
ATOM 705 O O . THR A 1 90 ? -12.778 -5.285 16.708 1.00 93.81 90 THR A O 1
ATOM 708 N N . GLY A 1 91 ? -11.186 -6.373 15.566 1.00 93.00 91 GLY A N 1
ATOM 709 C CA . GLY A 1 91 ? -12.107 -7.087 14.680 1.00 93.00 91 GLY A CA 1
ATOM 710 C C . GLY A 1 91 ? -12.756 -6.211 13.598 1.00 93.00 91 GLY A C 1
ATOM 711 O O . GLY A 1 91 ? -13.742 -6.631 12.994 1.00 93.00 91 GLY A O 1
ATOM 712 N N . SER A 1 92 ? -12.221 -5.015 13.320 1.00 94.50 92 SER A N 1
ATOM 713 C CA . SER A 1 92 ? -12.775 -4.099 12.313 1.00 94.50 92 SER A CA 1
ATOM 714 C C . SER A 1 92 ? -12.471 -4.574 10.887 1.00 94.50 92 SER A C 1
ATOM 716 O O . SER A 1 92 ? -11.474 -4.197 10.270 1.00 94.50 92 SER A O 1
ATOM 718 N N . VAL A 1 93 ? -13.347 -5.428 10.354 1.00 95.31 93 VAL A N 1
ATOM 719 C CA . VAL A 1 93 ? -13.254 -5.978 8.992 1.00 95.31 93 VAL A CA 1
ATOM 720 C C . VAL A 1 93 ? -13.181 -4.893 7.901 1.00 95.31 93 VAL A C 1
ATOM 722 O O . VAL A 1 93 ? -12.305 -5.014 7.041 1.00 95.31 93 VAL A O 1
ATOM 725 N N . PRO A 1 94 ? -14.007 -3.823 7.915 1.00 95.62 94 PRO A N 1
ATOM 726 C CA . PRO A 1 94 ? -13.939 -2.771 6.897 1.00 95.62 94 PRO A CA 1
ATOM 727 C C . PRO A 1 94 ? -12.564 -2.111 6.837 1.00 95.62 94 PRO A C 1
ATOM 729 O O . PRO A 1 94 ? -11.983 -1.976 5.761 1.00 95.62 94 PRO A O 1
ATOM 732 N N . ASN A 1 95 ? -12.003 -1.770 7.998 1.00 96.69 95 ASN A N 1
ATOM 733 C CA . ASN A 1 95 ? -10.711 -1.102 8.066 1.00 96.69 95 ASN A CA 1
ATOM 734 C C . ASN A 1 95 ? -9.571 -2.053 7.695 1.00 96.69 95 ASN A C 1
ATOM 736 O O . ASN A 1 95 ? -8.651 -1.655 6.988 1.00 96.69 95 ASN A O 1
ATOM 740 N N . GLN A 1 96 ? -9.643 -3.333 8.075 1.00 98.00 96 GLN A N 1
ATOM 741 C CA . GLN A 1 96 ? -8.680 -4.324 7.586 1.00 98.00 96 GLN A CA 1
ATOM 742 C C . GLN A 1 96 ? -8.704 -4.431 6.054 1.00 98.00 96 GLN A C 1
ATOM 744 O O . GLN A 1 96 ? -7.641 -4.508 5.435 1.00 98.00 96 GLN A O 1
ATOM 749 N N . ALA A 1 97 ? -9.886 -4.417 5.430 1.00 97.69 97 ALA A N 1
ATOM 750 C CA . ALA A 1 97 ? -10.012 -4.462 3.975 1.00 97.69 97 ALA A CA 1
ATOM 751 C C . ALA A 1 97 ? -9.425 -3.208 3.307 1.00 97.69 97 ALA A C 1
ATOM 753 O O . ALA A 1 97 ? -8.640 -3.333 2.368 1.00 97.69 97 ALA A O 1
ATOM 754 N N . LEU A 1 98 ? -9.727 -2.018 3.840 1.00 97.38 98 LEU A N 1
ATOM 755 C CA . LEU A 1 98 ? -9.170 -0.747 3.362 1.00 97.38 98 LEU A CA 1
ATOM 756 C C . LEU A 1 98 ? -7.640 -0.696 3.486 1.00 97.38 98 LEU A C 1
ATOM 758 O O . LEU A 1 98 ? -6.963 -0.258 2.560 1.00 97.38 98 LEU A O 1
ATOM 762 N N . LEU A 1 99 ? -7.066 -1.197 4.583 1.00 98.38 99 LEU A N 1
ATOM 763 C CA . LEU A 1 99 ? -5.610 -1.213 4.748 1.00 98.38 99 LEU A CA 1
ATOM 764 C C . LEU A 1 99 ? -4.931 -2.221 3.818 1.00 98.38 99 LEU A C 1
ATOM 766 O O . LEU A 1 99 ? -3.842 -1.949 3.317 1.00 98.38 99 LEU A O 1
ATOM 770 N N . ASN A 1 100 ? -5.579 -3.352 3.524 1.00 98.44 100 ASN A N 1
ATOM 771 C CA . ASN A 1 100 ? -5.108 -4.242 2.465 1.00 98.44 100 ASN A CA 1
ATOM 772 C C . ASN A 1 100 ? -5.162 -3.545 1.094 1.00 98.44 100 ASN A C 1
ATOM 774 O O . ASN A 1 100 ? -4.189 -3.618 0.352 1.00 98.44 100 ASN A O 1
ATOM 778 N N . ALA A 1 101 ? -6.219 -2.792 0.779 1.00 97.94 101 ALA A N 1
ATOM 779 C CA . ALA A 1 101 ? -6.271 -1.991 -0.449 1.00 97.94 101 ALA A CA 1
ATOM 780 C C . ALA A 1 101 ? -5.128 -0.956 -0.514 1.00 97.94 101 ALA A C 1
ATOM 782 O O . ALA A 1 101 ? -4.461 -0.815 -1.541 1.00 97.94 101 ALA A O 1
ATOM 783 N N . ASN A 1 102 ? -4.812 -0.302 0.610 1.00 98.19 102 ASN A N 1
ATOM 784 C CA . ASN A 1 102 ? -3.678 0.616 0.699 1.00 98.19 102 ASN A CA 1
ATOM 785 C C . ASN A 1 102 ? -2.329 -0.082 0.456 1.00 98.19 102 ASN A C 1
ATOM 787 O O . ASN A 1 102 ? -1.525 0.449 -0.312 1.00 98.19 102 ASN A O 1
ATOM 791 N N . LEU A 1 103 ? -2.101 -1.280 1.007 1.00 98.69 103 LEU A N 1
ATOM 792 C CA . LEU A 1 103 ? -0.914 -2.099 0.703 1.00 98.69 103 LEU A CA 1
ATOM 793 C C . LEU A 1 103 ? -0.858 -2.530 -0.771 1.00 98.69 103 LEU A C 1
ATOM 795 O O . LEU A 1 103 ? 0.224 -2.579 -1.364 1.00 98.69 103 LEU A O 1
ATOM 799 N N . GLY A 1 104 ? -2.018 -2.802 -1.372 1.00 98.50 104 GLY A N 1
ATOM 800 C CA . GLY A 1 104 ? -2.159 -3.071 -2.800 1.00 98.50 104 GLY A CA 1
ATOM 801 C C . GLY A 1 104 ? -1.668 -1.895 -3.642 1.00 98.50 104 GLY A C 1
ATOM 802 O O . GLY A 1 104 ? -0.755 -2.045 -4.459 1.00 98.50 104 GLY A O 1
ATOM 803 N N . SER A 1 105 ? -2.195 -0.699 -3.373 1.00 98.12 105 SER A N 1
ATOM 804 C CA . SER A 1 105 ? -1.797 0.528 -4.073 1.00 98.12 105 SER A CA 1
ATOM 805 C C . SER A 1 105 ? -0.322 0.898 -3.856 1.00 98.12 105 SER A C 1
ATOM 807 O O . SER A 1 105 ? 0.332 1.369 -4.783 1.00 98.12 105 SER A O 1
ATOM 809 N N . LEU A 1 106 ? 0.225 0.643 -2.661 1.00 98.56 106 LEU A N 1
ATOM 810 C CA . LEU A 1 106 ? 1.640 0.850 -2.349 1.00 98.56 106 LEU A CA 1
ATOM 811 C C . LEU A 1 106 ? 2.534 -0.107 -3.147 1.00 98.56 106 LEU A C 1
ATOM 813 O O . LEU A 1 106 ? 3.547 0.306 -3.700 1.00 98.56 106 LEU A O 1
ATOM 817 N N . SER A 1 107 ? 2.136 -1.376 -3.260 1.00 98.56 107 SER A N 1
ATOM 818 C CA . SER A 1 107 ? 2.871 -2.360 -4.063 1.00 98.56 107 SER A CA 1
ATOM 819 C C . SER A 1 107 ? 2.895 -1.964 -5.541 1.00 98.56 107 SER A C 1
ATOM 821 O O . SER A 1 107 ? 3.919 -2.098 -6.198 1.00 98.56 107 SER A O 1
ATOM 823 N N . ARG A 1 108 ? 1.800 -1.393 -6.053 1.00 97.94 108 ARG A N 1
ATOM 824 C CA . ARG A 1 108 ? 1.736 -0.852 -7.417 1.00 97.94 108 ARG A CA 1
ATOM 825 C C . ARG A 1 108 ? 2.667 0.348 -7.620 1.00 97.94 108 ARG A C 1
ATOM 827 O O . ARG A 1 108 ? 3.329 0.436 -8.648 1.00 97.94 108 ARG A O 1
ATOM 834 N N . LEU A 1 109 ? 2.762 1.241 -6.631 1.00 97.50 109 LEU A N 1
ATOM 835 C CA . LEU A 1 109 ? 3.719 2.351 -6.654 1.00 97.50 109 LEU A CA 1
ATOM 836 C C . LEU A 1 109 ? 5.170 1.847 -6.688 1.00 97.50 109 LEU A C 1
ATOM 838 O O . LEU A 1 109 ? 5.968 2.365 -7.462 1.00 97.50 109 LEU A O 1
ATOM 842 N N . LEU A 1 110 ? 5.498 0.809 -5.911 1.00 97.88 110 LEU A N 1
ATOM 843 C CA . LEU A 1 110 ? 6.823 0.182 -5.941 1.00 97.88 110 LEU A CA 1
ATOM 844 C C . LEU A 1 110 ? 7.163 -0.400 -7.321 1.00 97.88 110 LEU A C 1
ATOM 846 O O . LEU A 1 110 ? 8.280 -0.210 -7.788 1.00 97.88 110 LEU A O 1
ATOM 850 N N . ALA A 1 111 ? 6.202 -1.028 -8.012 1.00 97.62 111 ALA A N 1
ATOM 851 C CA . ALA A 1 111 ? 6.407 -1.478 -9.394 1.00 97.62 111 ALA A CA 1
ATOM 852 C C . ALA A 1 111 ? 6.758 -0.304 -10.328 1.00 97.62 111 ALA A C 1
ATOM 854 O O . ALA A 1 111 ? 7.696 -0.390 -11.116 1.00 97.62 111 ALA A O 1
ATOM 855 N N . ALA A 1 112 ? 6.042 0.818 -10.209 1.00 95.62 112 ALA A N 1
ATOM 856 C CA . ALA A 1 112 ? 6.310 2.006 -11.015 1.00 95.62 112 ALA A CA 1
ATOM 857 C C . ALA A 1 112 ? 7.683 2.631 -10.710 1.00 95.62 112 ALA A C 1
ATOM 859 O O . ALA A 1 112 ? 8.389 3.030 -11.634 1.00 95.62 112 ALA A O 1
ATOM 860 N N . ILE A 1 113 ? 8.074 2.698 -9.433 1.00 95.19 113 ILE A N 1
ATOM 861 C CA . ILE A 1 113 ? 9.396 3.186 -9.009 1.00 95.19 113 ILE A CA 1
ATOM 862 C C . ILE A 1 113 ? 10.503 2.297 -9.582 1.00 95.19 113 ILE A C 1
ATOM 864 O O . ILE A 1 113 ? 11.473 2.820 -10.126 1.00 95.19 113 ILE A O 1
ATOM 868 N N . GLU A 1 114 ? 10.345 0.975 -9.509 1.00 95.12 114 GLU A N 1
ATOM 869 C CA . GLU A 1 114 ? 11.318 0.024 -10.049 1.00 95.12 114 GLU A CA 1
ATOM 870 C C . GLU A 1 114 ? 11.496 0.203 -11.559 1.00 95.12 114 GLU A C 1
ATOM 872 O O . GLU A 1 114 ? 12.620 0.321 -12.046 1.00 95.12 114 GLU A O 1
ATOM 877 N N . HIS A 1 115 ? 10.393 0.331 -12.301 1.00 94.44 115 HIS A N 1
ATOM 878 C CA . HIS A 1 115 ? 10.460 0.617 -13.729 1.00 94.44 115 HIS A CA 1
ATOM 879 C C . HIS A 1 115 ? 11.214 1.923 -14.024 1.00 94.44 115 HIS A C 1
ATOM 881 O O . HIS A 1 115 ? 12.129 1.951 -14.846 1.00 94.44 115 HIS A O 1
ATOM 887 N N . GLN A 1 116 ? 10.858 3.012 -13.337 1.00 93.19 116 GLN A N 1
ATOM 888 C CA . GLN A 1 116 ? 11.493 4.320 -13.525 1.00 93.19 116 GLN A CA 1
ATOM 889 C C . GLN A 1 116 ? 12.995 4.285 -13.211 1.00 93.19 116 GLN A C 1
ATOM 891 O O . GLN A 1 116 ? 13.800 4.904 -13.917 1.00 93.19 116 GLN A O 1
ATOM 896 N N . LYS A 1 117 ? 13.381 3.538 -12.173 1.00 92.81 117 LYS A N 1
ATOM 897 C CA . LYS A 1 117 ? 14.776 3.293 -11.815 1.00 92.81 117 LYS A CA 1
ATOM 898 C C . LYS A 1 117 ? 15.515 2.576 -12.943 1.00 92.81 117 LYS A C 1
ATOM 900 O O . LYS A 1 117 ? 16.529 3.088 -13.412 1.00 92.81 117 LYS A O 1
ATOM 905 N N . GLN A 1 118 ? 14.969 1.472 -13.445 1.00 92.12 118 GLN A N 1
ATOM 906 C CA . GLN A 1 118 ? 15.570 0.717 -14.548 1.00 92.12 118 GLN A CA 1
ATOM 907 C C . GLN A 1 118 ? 15.696 1.550 -15.825 1.00 92.12 118 GLN A C 1
ATOM 909 O O . GLN A 1 118 ? 16.713 1.473 -16.510 1.00 92.12 118 GLN A O 1
ATOM 914 N N . VAL A 1 119 ? 14.699 2.381 -16.150 1.00 91.69 119 VAL A N 1
ATOM 915 C CA . VAL A 1 119 ? 14.775 3.308 -17.293 1.00 91.69 119 VAL A CA 1
ATOM 916 C C . VAL A 1 119 ? 15.951 4.275 -17.134 1.00 91.69 119 VAL A C 1
ATOM 918 O O . VAL A 1 119 ? 16.708 4.468 -18.083 1.00 91.69 119 VAL A O 1
ATOM 921 N N . LYS A 1 120 ? 16.155 4.841 -15.937 1.00 90.38 120 LYS A N 1
ATOM 922 C CA . LYS A 1 120 ? 17.285 5.746 -15.657 1.00 90.38 120 LYS A CA 1
ATOM 923 C C . LYS A 1 120 ? 18.641 5.039 -15.747 1.00 90.38 120 LYS A C 1
ATOM 925 O O . LYS A 1 120 ? 19.615 5.652 -16.171 1.00 90.38 120 LYS A O 1
ATOM 930 N N . GLU A 1 121 ? 18.697 3.767 -15.368 1.00 90.56 121 GLU A N 1
ATOM 931 C CA . GLU A 1 121 ? 19.898 2.922 -15.435 1.00 90.56 121 GLU A CA 1
ATOM 932 C C . GLU A 1 121 ? 20.144 2.330 -16.840 1.00 90.56 121 GLU A C 1
ATOM 934 O O . GLU A 1 121 ? 21.138 1.641 -17.054 1.00 90.56 121 GLU A O 1
ATOM 939 N N . GLY A 1 122 ? 19.265 2.605 -17.813 1.00 86.94 122 GLY A N 1
ATOM 940 C CA . GLY A 1 122 ? 19.376 2.123 -19.194 1.00 86.94 122 GLY A CA 1
ATOM 941 C C . GLY A 1 122 ? 18.837 0.705 -19.436 1.00 86.94 122 GLY A C 1
ATOM 942 O O . GLY A 1 122 ? 18.938 0.207 -20.553 1.00 86.94 122 GLY A O 1
ATOM 943 N N . GLY A 1 123 ? 18.244 0.062 -18.424 1.00 82.81 123 GLY A N 1
ATOM 944 C CA . GLY A 1 123 ? 17.704 -1.305 -18.483 1.00 82.81 123 GLY A CA 1
ATOM 945 C C . GLY A 1 123 ? 16.182 -1.414 -18.656 1.00 82.81 123 GLY A C 1
ATOM 946 O O . GLY A 1 123 ? 15.669 -2.510 -18.855 1.00 82.81 123 GLY A O 1
ATOM 947 N N . GLY A 1 124 ? 15.436 -0.306 -18.606 1.00 84.75 124 GLY A N 1
ATOM 948 C CA . GLY A 1 124 ? 13.962 -0.297 -18.561 1.00 84.75 124 GLY A CA 1
ATOM 949 C C . GLY A 1 124 ? 13.220 -0.683 -19.851 1.00 84.75 124 GLY A C 1
ATOM 950 O O . GLY A 1 124 ? 12.035 -0.376 -19.972 1.00 84.75 124 GLY A O 1
ATOM 951 N N . ALA A 1 125 ? 13.894 -1.313 -20.816 1.00 89.31 125 ALA A N 1
ATOM 952 C CA . ALA A 1 125 ? 13.299 -1.757 -22.079 1.00 89.31 125 ALA A CA 1
ATOM 953 C C . ALA A 1 125 ? 12.420 -3.010 -21.919 1.00 89.31 125 ALA A C 1
ATOM 955 O O . ALA A 1 125 ? 11.460 -3.183 -22.665 1.00 89.31 125 ALA A O 1
ATOM 956 N N . GLU A 1 126 ? 12.716 -3.860 -20.933 1.00 93.56 126 GLU A N 1
ATOM 957 C CA . GLU A 1 126 ? 11.964 -5.084 -20.653 1.00 93.56 126 GLU A CA 1
ATOM 958 C C . GLU A 1 126 ? 11.247 -5.004 -19.303 1.00 93.56 126 GLU A C 1
ATOM 960 O O . GLU A 1 126 ? 11.640 -4.258 -18.406 1.00 93.56 126 GLU A O 1
ATOM 965 N N . PHE A 1 127 ? 10.170 -5.770 -19.160 1.00 94.50 127 PHE A N 1
ATOM 966 C CA . PHE A 1 127 ? 9.436 -5.934 -17.915 1.00 94.50 127 PHE A CA 1
ATOM 967 C C . PHE A 1 127 ? 10.195 -6.844 -16.949 1.00 94.50 127 PHE A C 1
ATOM 969 O O . PHE A 1 127 ? 10.431 -8.026 -17.226 1.00 94.50 127 PHE A O 1
ATOM 976 N N . SER A 1 128 ? 10.559 -6.304 -15.790 1.00 94.38 128 SER A N 1
ATOM 977 C CA . SER A 1 128 ? 11.441 -6.991 -14.848 1.00 94.38 128 SER A CA 1
ATOM 978 C C . SER A 1 128 ? 10.727 -7.981 -13.918 1.00 94.38 128 SER A C 1
ATOM 980 O O . SER A 1 128 ? 9.499 -8.013 -13.775 1.00 94.38 128 SER A O 1
ATOM 982 N N . SER A 1 129 ? 11.516 -8.839 -13.262 1.00 93.81 129 SER A N 1
ATOM 983 C CA . SER A 1 129 ? 11.016 -9.765 -12.228 1.00 93.81 129 SER A CA 1
ATOM 984 C C . SER A 1 129 ? 10.523 -9.027 -10.987 1.00 93.81 129 SER A C 1
ATOM 986 O O . SER A 1 129 ? 9.596 -9.477 -10.315 1.00 93.81 129 SER A O 1
ATOM 988 N N . GLU A 1 130 ? 11.151 -7.904 -10.688 1.00 95.44 130 GLU A N 1
ATOM 989 C CA . GLU A 1 130 ? 10.917 -7.055 -9.536 1.00 95.44 130 GLU A CA 1
ATOM 990 C C . GLU A 1 130 ? 9.567 -6.350 -9.699 1.00 95.44 130 GLU A C 1
ATOM 992 O O . GLU A 1 130 ? 8.701 -6.475 -8.830 1.00 95.44 130 GLU A O 1
ATOM 997 N N . GLU A 1 131 ? 9.311 -5.754 -10.870 1.00 96.88 131 GLU A N 1
ATOM 998 C CA . GLU A 1 131 ? 7.987 -5.238 -11.233 1.00 96.88 131 GLU A CA 1
ATOM 999 C C . GLU A 1 131 ? 6.908 -6.322 -11.121 1.00 96.88 131 GLU A C 1
ATOM 1001 O O . GLU A 1 131 ? 5.870 -6.107 -10.490 1.00 96.88 131 GLU A O 1
ATOM 1006 N N . ARG A 1 132 ? 7.164 -7.521 -11.668 1.00 97.12 132 ARG A N 1
ATOM 1007 C CA . ARG A 1 132 ? 6.244 -8.668 -11.565 1.00 97.12 132 ARG A CA 1
ATOM 1008 C C . ARG A 1 132 ? 5.910 -9.005 -10.116 1.00 97.12 132 ARG A C 1
ATOM 1010 O O . ARG A 1 132 ? 4.746 -9.224 -9.786 1.00 97.12 132 ARG A O 1
ATOM 1017 N N . SER A 1 133 ? 6.926 -9.068 -9.261 1.00 98.06 133 SER A N 1
ATOM 1018 C CA . SER A 1 133 ? 6.778 -9.364 -7.835 1.00 98.06 133 SER A CA 1
ATOM 1019 C C . SER A 1 133 ? 5.889 -8.327 -7.147 1.00 98.06 133 SER A C 1
ATOM 1021 O O . SER A 1 133 ? 4.982 -8.682 -6.389 1.00 98.06 133 SER A O 1
ATOM 1023 N N . HIS A 1 134 ? 6.082 -7.048 -7.468 1.00 98.38 134 HIS A N 1
ATOM 1024 C CA . HIS A 1 134 ? 5.274 -5.955 -6.944 1.00 98.38 134 HIS A CA 1
ATOM 1025 C C . HIS A 1 134 ? 3.819 -5.985 -7.438 1.00 98.38 134 HIS A C 1
ATOM 1027 O O . HIS A 1 134 ? 2.906 -5.834 -6.621 1.00 98.38 134 HIS A O 1
ATOM 1033 N N . TYR A 1 135 ? 3.573 -6.262 -8.723 1.00 98.56 135 TYR A N 1
ATOM 1034 C CA . TYR A 1 135 ? 2.214 -6.446 -9.250 1.00 98.56 135 TYR A CA 1
ATOM 1035 C C . TYR A 1 135 ? 1.499 -7.642 -8.613 1.00 98.56 135 TYR A C 1
ATOM 1037 O O . TYR A 1 135 ? 0.367 -7.502 -8.149 1.00 98.56 135 TYR A O 1
ATOM 1045 N N . ASN A 1 136 ? 2.168 -8.792 -8.500 1.00 98.50 136 ASN A N 1
ATOM 1046 C CA . ASN A 1 136 ? 1.607 -9.970 -7.834 1.00 98.50 136 ASN A CA 1
ATOM 1047 C C . ASN A 1 136 ? 1.258 -9.677 -6.370 1.00 98.50 136 ASN A C 1
ATOM 1049 O O . ASN A 1 136 ? 0.161 -9.987 -5.912 1.00 98.50 136 ASN A O 1
ATOM 1053 N N . ARG A 1 137 ? 2.151 -8.993 -5.647 1.00 98.50 137 ARG A N 1
ATOM 1054 C CA . ARG A 1 137 ? 1.888 -8.566 -4.269 1.00 98.50 137 ARG A CA 1
ATOM 1055 C C . ARG A 1 137 ? 0.697 -7.608 -4.181 1.00 98.50 137 ARG A C 1
ATOM 1057 O O . ARG A 1 137 ? -0.095 -7.709 -3.244 1.00 98.50 137 ARG A O 1
ATOM 1064 N N . SER A 1 138 ? 0.553 -6.699 -5.147 1.00 98.62 138 SER A N 1
ATOM 1065 C CA . SER A 1 138 ? -0.596 -5.794 -5.238 1.00 98.62 138 SER A CA 1
ATOM 1066 C C . SER A 1 138 ? -1.907 -6.577 -5.356 1.00 98.62 138 SER A C 1
ATOM 1068 O O . SER A 1 138 ? -2.813 -6.392 -4.540 1.00 98.62 138 SER A O 1
ATOM 1070 N N . ILE A 1 139 ? -1.959 -7.522 -6.300 1.00 98.69 139 ILE A N 1
ATOM 1071 C CA . ILE A 1 139 ? -3.095 -8.425 -6.531 1.00 98.69 139 ILE A CA 1
ATOM 1072 C C . ILE A 1 139 ? -3.441 -9.208 -5.258 1.00 98.69 139 ILE A C 1
ATOM 1074 O O . ILE A 1 139 ? -4.605 -9.254 -4.856 1.00 98.69 139 ILE A O 1
ATOM 1078 N N . ASP A 1 140 ? -2.440 -9.780 -4.585 1.00 98.62 140 ASP A N 1
ATOM 1079 C CA . ASP A 1 140 ? -2.637 -10.544 -3.351 1.00 98.62 140 ASP A CA 1
ATOM 1080 C C . ASP A 1 140 ? -3.276 -9.704 -2.245 1.00 98.62 140 ASP A C 1
ATOM 1082 O O . ASP A 1 140 ? -4.171 -10.174 -1.540 1.00 98.62 140 ASP A O 1
ATOM 1086 N N . TYR A 1 141 ? -2.832 -8.458 -2.067 1.00 98.62 141 TYR A N 1
ATOM 1087 C CA . TYR A 1 141 ? -3.403 -7.573 -1.057 1.00 98.62 141 TYR A CA 1
ATOM 1088 C C . TYR A 1 141 ? -4.846 -7.187 -1.373 1.00 98.62 141 TYR A C 1
ATOM 1090 O O . TYR A 1 141 ? -5.705 -7.297 -0.496 1.00 98.62 141 TYR A O 1
ATOM 1098 N N . TYR A 1 142 ? -5.158 -6.817 -2.615 1.00 98.44 142 TYR A N 1
ATOM 1099 C CA . TYR A 1 142 ? -6.542 -6.530 -2.996 1.00 98.44 142 TYR A CA 1
ATOM 1100 C C . TYR A 1 142 ? -7.449 -7.760 -2.817 1.00 98.44 142 TYR A C 1
ATOM 1102 O O . TYR A 1 142 ? -8.528 -7.651 -2.228 1.00 98.44 142 TYR A O 1
ATOM 1110 N N . ASN A 1 143 ? -6.984 -8.956 -3.194 1.00 97.62 143 ASN A N 1
ATOM 1111 C CA . ASN A 1 143 ? -7.717 -10.205 -2.964 1.00 97.62 143 ASN A CA 1
ATOM 1112 C C . ASN A 1 143 ? -7.894 -10.539 -1.474 1.00 97.62 143 ASN A C 1
ATOM 1114 O O . ASN A 1 143 ? -8.959 -11.023 -1.081 1.00 97.62 143 ASN A O 1
ATOM 1118 N N . LYS A 1 144 ? -6.910 -10.244 -0.614 1.00 97.69 144 LYS A N 1
ATOM 1119 C CA . LYS A 1 144 ? -7.064 -10.348 0.851 1.00 97.69 144 LYS A CA 1
ATOM 1120 C C . LYS A 1 144 ? -8.144 -9.397 1.362 1.00 97.69 144 LYS A C 1
ATOM 1122 O O . LYS A 1 144 ? -9.001 -9.821 2.137 1.00 97.69 144 LYS A O 1
ATOM 1127 N N . GLY A 1 145 ? -8.139 -8.145 0.900 1.00 96.38 145 GLY A N 1
ATOM 1128 C CA . GLY A 1 145 ? -9.157 -7.148 1.238 1.00 96.38 145 GLY A CA 1
ATOM 1129 C C . GLY A 1 145 ? -10.565 -7.605 0.855 1.00 96.38 145 GLY A C 1
ATOM 1130 O O . GLY A 1 145 ? -11.464 -7.587 1.692 1.00 96.38 145 GLY A O 1
ATOM 1131 N N . LYS A 1 146 ? -10.732 -8.128 -0.364 1.00 94.06 146 LYS A N 1
ATOM 1132 C CA . LYS A 1 146 ? -11.974 -8.775 -0.810 1.00 94.06 146 LYS A CA 1
ATOM 1133 C C . LYS A 1 146 ? -12.349 -9.936 0.110 1.00 94.06 146 LYS A C 1
ATOM 1135 O O . LYS A 1 146 ? -13.401 -9.929 0.740 1.00 94.06 146 LYS A O 1
ATOM 1140 N N . THR A 1 147 ? -11.468 -10.913 0.275 1.00 94.81 147 THR A N 1
ATOM 1141 C CA . THR A 1 147 ? -11.757 -12.117 1.072 1.00 94.81 147 THR A CA 1
ATOM 1142 C C . THR A 1 147 ? -12.264 -11.783 2.482 1.00 94.81 147 THR A C 1
ATOM 1144 O O . THR A 1 147 ? -13.213 -12.409 2.9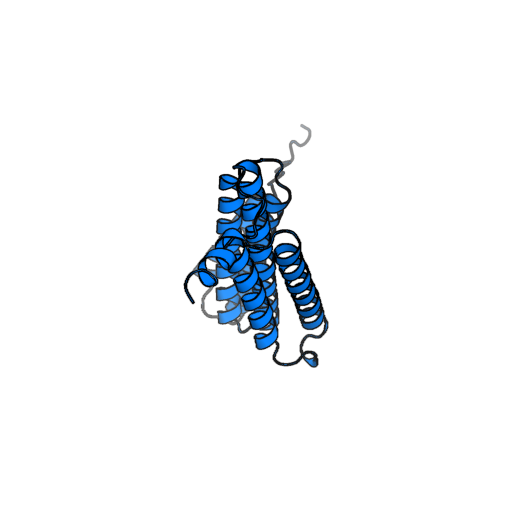55 1.00 94.81 147 THR A O 1
ATOM 1147 N N . LEU A 1 148 ? -11.711 -10.746 3.123 1.00 94.62 148 LEU A N 1
ATOM 1148 C CA . LEU A 1 148 ? -12.167 -10.255 4.429 1.00 94.62 148 LEU A CA 1
ATOM 1149 C C . LEU A 1 148 ? -13.629 -9.784 4.433 1.00 94.62 148 LEU A C 1
ATOM 1151 O O . LEU A 1 148 ? -14.363 -10.080 5.375 1.00 94.62 148 LEU A O 1
ATOM 1155 N N . LEU A 1 149 ? -14.072 -9.091 3.382 1.00 93.19 149 LEU A N 1
ATOM 1156 C CA . LEU A 1 149 ? -15.450 -8.603 3.247 1.00 93.19 149 LEU A CA 1
ATOM 1157 C C . LEU A 1 149 ? -16.459 -9.742 3.010 1.00 93.19 149 LEU A C 1
ATOM 1159 O O . LEU A 1 149 ? -17.653 -9.564 3.272 1.00 93.19 149 LEU A O 1
ATOM 1163 N N . LYS A 1 150 ? -15.980 -10.924 2.587 1.00 84.44 150 LYS A N 1
ATOM 1164 C CA . LYS A 1 150 ? -16.715 -12.166 2.269 1.00 84.44 150 LYS A CA 1
ATOM 1165 C C . LYS A 1 150 ? -17.698 -12.051 1.103 1.00 84.44 150 LYS A C 1
ATOM 1167 O O . LYS A 1 150 ? -17.650 -12.859 0.183 1.00 84.44 150 LYS A O 1
ATOM 1172 N N . ARG A 1 151 ? -18.619 -11.088 1.157 1.00 76.00 151 ARG A N 1
ATOM 1173 C CA . ARG A 1 151 ? -19.652 -10.832 0.147 1.00 76.00 151 ARG A CA 1
ATOM 1174 C C . ARG A 1 151 ? -19.725 -9.340 -0.146 1.00 76.00 151 ARG A C 1
ATOM 1176 O O . ARG A 1 151 ? -19.648 -8.527 0.775 1.00 76.00 151 ARG A O 1
ATOM 1183 N N . SER A 1 152 ? -19.964 -8.994 -1.410 1.00 72.44 152 SER A N 1
ATOM 1184 C CA . SER A 1 152 ? -20.125 -7.605 -1.857 1.00 72.44 152 SER A CA 1
ATOM 1185 C C . SER A 1 152 ? -21.244 -6.861 -1.121 1.00 72.44 152 SER A C 1
ATOM 1187 O O . SER A 1 152 ? -21.137 -5.664 -0.898 1.00 72.44 152 SER A O 1
ATOM 1189 N N . SER A 1 153 ? -22.286 -7.563 -0.666 1.00 74.25 153 SER A N 1
ATOM 1190 C CA . SER A 1 153 ? -23.434 -6.969 0.029 1.00 74.25 153 SER A CA 1
ATOM 1191 C C . SER A 1 153 ? -23.127 -6.393 1.416 1.00 74.25 153 SER A C 1
ATOM 1193 O O . SER A 1 153 ? -23.895 -5.569 1.898 1.00 74.25 153 SER A O 1
ATOM 1195 N N . ASN A 1 154 ? -22.046 -6.820 2.082 1.00 81.50 154 ASN A N 1
ATOM 1196 C CA . ASN A 1 154 ? -21.761 -6.397 3.460 1.00 81.50 154 ASN A CA 1
ATOM 1197 C C . ASN A 1 154 ? -21.242 -4.954 3.523 1.00 81.50 154 ASN A C 1
ATOM 1199 O O . ASN A 1 154 ? -21.639 -4.179 4.388 1.00 81.50 154 ASN A O 1
ATOM 1203 N N . HIS A 1 155 ? -20.352 -4.605 2.593 1.00 90.19 155 HIS A N 1
ATOM 1204 C CA . HIS A 1 155 ? -19.748 -3.279 2.474 1.00 90.19 155 HIS A CA 1
ATOM 1205 C C . HIS A 1 155 ? -19.610 -2.922 0.986 1.00 90.19 155 HIS A C 1
ATOM 1207 O O . HIS A 1 155 ? -18.494 -2.918 0.459 1.0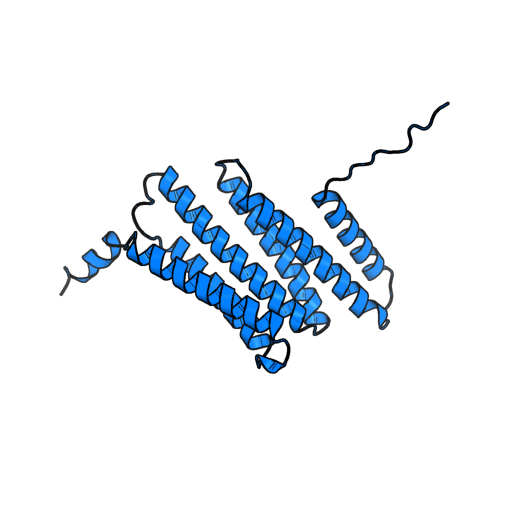0 90.19 155 HIS A O 1
ATOM 1213 N N . PRO A 1 156 ? -20.728 -2.655 0.289 1.00 91.56 156 PRO A N 1
ATOM 1214 C CA . PRO A 1 156 ? -20.766 -2.581 -1.173 1.00 91.56 156 PRO A CA 1
ATOM 1215 C C . PRO A 1 156 ? -19.830 -1.525 -1.751 1.00 91.56 156 PRO A C 1
ATOM 1217 O O . PRO A 1 156 ? -19.133 -1.800 -2.722 1.00 91.56 156 PRO A O 1
ATOM 1220 N N . THR A 1 157 ? -19.731 -0.356 -1.116 1.00 94.69 157 THR A N 1
ATOM 1221 C CA . THR A 1 157 ? -18.826 0.713 -1.557 1.00 94.69 157 THR A CA 1
ATOM 1222 C C . THR A 1 157 ? -17.357 0.307 -1.451 1.00 94.69 157 THR A C 1
ATOM 1224 O O . THR A 1 157 ? -16.593 0.508 -2.389 1.00 94.69 157 THR A O 1
ATOM 1227 N N . ILE A 1 158 ? -16.953 -0.304 -0.330 1.00 95.00 158 ILE A N 1
ATOM 1228 C CA . ILE A 1 158 ? -15.563 -0.747 -0.127 1.00 95.00 158 ILE A CA 1
ATOM 1229 C C . ILE A 1 158 ? -15.232 -1.867 -1.112 1.00 95.00 158 ILE A C 1
ATOM 1231 O O . ILE A 1 158 ? -14.175 -1.850 -1.735 1.00 95.00 158 ILE A O 1
ATOM 1235 N N . TRP A 1 159 ? -16.154 -2.816 -1.278 1.00 95.62 159 TRP A N 1
ATOM 1236 C CA . TRP A 1 159 ? -15.999 -3.904 -2.232 1.00 95.62 159 TRP A CA 1
ATOM 1237 C C . TRP A 1 159 ? -15.808 -3.390 -3.659 1.00 95.62 159 TRP A C 1
ATOM 1239 O O . TRP A 1 159 ? -14.864 -3.799 -4.324 1.00 95.62 159 TRP A O 1
ATOM 1249 N N . LEU A 1 160 ? -16.674 -2.478 -4.109 1.00 95.44 160 LEU A N 1
ATOM 1250 C CA . LEU A 1 160 ? -16.617 -1.912 -5.455 1.00 95.44 160 LEU A CA 1
ATOM 1251 C C . LEU A 1 160 ? -15.313 -1.148 -5.699 1.00 95.44 160 LEU A C 1
ATOM 1253 O O . LEU A 1 160 ? -14.702 -1.318 -6.750 1.00 95.44 160 LEU A O 1
ATOM 1257 N N . ASN A 1 161 ? -14.865 -0.351 -4.727 1.00 96.12 161 ASN A N 1
ATOM 1258 C CA . ASN A 1 161 ? -13.598 0.371 -4.839 1.00 96.12 161 ASN A CA 1
ATOM 1259 C C . ASN A 1 161 ? -12.415 -0.595 -4.968 1.00 96.12 161 ASN A C 1
ATOM 1261 O O . ASN A 1 161 ? -11.573 -0.420 -5.842 1.00 96.12 161 ASN A O 1
ATOM 1265 N N . ILE A 1 162 ? -12.381 -1.649 -4.146 1.00 97.25 162 ILE A N 1
ATOM 1266 C CA . ILE A 1 162 ? -11.336 -2.677 -4.227 1.00 97.25 162 ILE A CA 1
ATOM 1267 C C . ILE A 1 162 ? -11.395 -3.428 -5.565 1.00 97.25 162 ILE A C 1
ATOM 1269 O O . ILE A 1 162 ? -10.349 -3.725 -6.136 1.00 97.25 162 ILE A O 1
ATOM 1273 N N . GLU A 1 163 ? -12.592 -3.743 -6.066 1.00 96.00 163 GLU A N 1
ATOM 1274 C CA . GLU A 1 163 ? -12.769 -4.405 -7.363 1.00 96.00 163 GLU A CA 1
ATOM 1275 C C . GLU A 1 163 ? -12.204 -3.556 -8.500 1.00 96.00 163 GLU A C 1
ATOM 1277 O O . GLU A 1 163 ? -11.414 -4.039 -9.304 1.00 96.00 163 GLU A O 1
ATOM 1282 N N . MET A 1 164 ? -12.586 -2.281 -8.536 1.00 97.19 164 MET A N 1
ATOM 1283 C CA . MET A 1 164 ? -12.142 -1.331 -9.547 1.00 97.19 164 MET A CA 1
ATOM 1284 C C . MET A 1 164 ? -10.622 -1.153 -9.515 1.00 97.19 164 MET A C 1
ATOM 1286 O O . MET A 1 164 ? -9.972 -1.213 -10.559 1.00 97.19 164 MET A O 1
ATOM 1290 N N . ASP A 1 165 ? -10.041 -0.998 -8.326 1.00 97.56 165 ASP A N 1
ATOM 1291 C CA . ASP A 1 165 ? -8.592 -0.916 -8.164 1.00 97.56 165 ASP A CA 1
ATOM 1292 C C . ASP A 1 165 ? -7.892 -2.198 -8.633 1.00 97.56 165 ASP A C 1
ATOM 1294 O O . ASP A 1 165 ? -6.880 -2.128 -9.329 1.00 97.56 165 ASP A O 1
ATOM 1298 N N . LEU A 1 166 ? -8.439 -3.373 -8.310 1.00 97.75 166 LEU A N 1
ATOM 1299 C CA . LEU A 1 166 ? -7.895 -4.655 -8.753 1.00 97.75 166 LEU A CA 1
ATOM 1300 C C . LEU A 1 166 ? -7.961 -4.804 -10.282 1.00 97.75 166 LEU A C 1
ATOM 1302 O O . LEU A 1 166 ? -6.989 -5.250 -10.894 1.00 97.75 166 LEU A O 1
ATOM 1306 N N . CYS A 1 167 ? -9.062 -4.394 -10.916 1.00 98.12 167 CYS A N 1
ATOM 1307 C CA . CYS A 1 167 ? -9.164 -4.338 -12.375 1.00 98.12 167 CYS A CA 1
ATOM 1308 C C . CYS A 1 167 ? -8.090 -3.424 -12.978 1.00 98.12 167 CYS A C 1
ATOM 1310 O O . CYS A 1 167 ? -7.432 -3.813 -13.943 1.00 98.12 167 CYS A O 1
ATOM 1312 N N . ASN A 1 168 ? -7.862 -2.249 -12.382 1.00 97.88 168 ASN A N 1
ATOM 1313 C CA . ASN A 1 168 ? -6.811 -1.329 -12.818 1.00 97.88 168 ASN A CA 1
ATOM 1314 C C . ASN A 1 168 ? -5.412 -1.948 -12.678 1.00 97.88 168 ASN A C 1
ATOM 1316 O O . ASN A 1 168 ? -4.592 -1.799 -13.582 1.00 97.88 168 ASN A O 1
ATOM 1320 N N . VAL A 1 169 ? -5.144 -2.691 -11.598 1.00 98.25 169 VAL A N 1
ATOM 1321 C CA . VAL A 1 169 ? -3.877 -3.421 -11.415 1.00 98.25 169 VAL A CA 1
ATOM 1322 C C . VAL A 1 169 ? -3.673 -4.453 -12.520 1.00 98.25 169 VAL A C 1
ATOM 1324 O O . VAL A 1 169 ? -2.599 -4.491 -13.113 1.00 98.25 169 VAL A O 1
ATOM 1327 N N . TYR A 1 170 ? -4.684 -5.274 -12.823 1.00 98.56 170 TYR A N 1
ATOM 1328 C CA . TYR A 1 170 ? -4.583 -6.261 -13.901 1.00 98.56 170 TYR A CA 1
ATOM 1329 C C . TYR A 1 170 ? -4.379 -5.608 -15.267 1.00 98.56 170 TYR A C 1
ATOM 1331 O O . TYR A 1 170 ? -3.560 -6.086 -16.050 1.00 98.56 170 TYR A O 1
ATOM 1339 N N . TYR A 1 171 ? -5.087 -4.511 -15.538 1.00 98.12 171 TYR A N 1
ATOM 1340 C CA . TYR A 1 171 ? -4.933 -3.751 -16.773 1.00 98.12 171 TYR A CA 1
ATOM 1341 C C . TYR A 1 171 ? -3.512 -3.195 -16.921 1.00 98.12 171 TYR A C 1
ATOM 1343 O O . TYR A 1 171 ? -2.864 -3.426 -17.940 1.00 98.12 171 TYR A O 1
ATOM 1351 N N . GLU A 1 172 ? -2.995 -2.514 -15.898 1.00 97.44 172 GLU A N 1
ATOM 1352 C CA . GLU A 1 172 ? -1.640 -1.955 -15.922 1.00 97.44 172 GLU A CA 1
ATOM 1353 C C . GLU A 1 172 ? -0.569 -3.041 -16.009 1.00 97.44 172 GLU A C 1
ATOM 1355 O O . GLU A 1 172 ? 0.399 -2.881 -16.749 1.00 97.44 172 GLU A O 1
ATOM 1360 N N . PHE A 1 173 ? -0.754 -4.156 -15.302 1.00 98.00 173 PHE A N 1
ATOM 1361 C CA . PHE A 1 173 ? 0.166 -5.284 -15.346 1.00 98.00 173 PHE A CA 1
ATOM 1362 C C . PHE A 1 173 ? 0.192 -5.940 -16.733 1.00 98.00 173 PHE A C 1
ATOM 1364 O O . PHE A 1 173 ? 1.266 -6.176 -17.287 1.00 98.00 173 PHE A O 1
ATOM 1371 N N . GLY A 1 174 ? -0.981 -6.188 -17.324 1.00 97.50 174 GLY A N 1
ATOM 1372 C CA . GLY A 1 174 ? -1.099 -6.716 -18.682 1.00 97.50 174 GLY A CA 1
ATOM 1373 C C . GLY A 1 174 ? -0.457 -5.785 -19.708 1.00 97.50 174 GLY A C 1
ATOM 1374 O O . GLY A 1 174 ? 0.347 -6.236 -20.523 1.00 97.50 174 GLY A O 1
ATOM 1375 N N . ARG A 1 175 ? -0.729 -4.478 -19.602 1.00 97.12 175 ARG A N 1
ATOM 1376 C CA . ARG A 1 175 ? -0.116 -3.453 -20.453 1.00 97.12 175 ARG A CA 1
ATOM 1377 C C . ARG A 1 175 ? 1.407 -3.436 -20.314 1.00 97.12 175 ARG A C 1
ATOM 1379 O O . ARG A 1 175 ? 2.104 -3.431 -21.317 1.00 97.12 175 ARG A O 1
ATOM 1386 N N . ALA A 1 176 ? 1.937 -3.486 -19.091 1.00 95.56 176 ALA A N 1
ATOM 1387 C CA . ALA A 1 176 ? 3.379 -3.479 -18.853 1.00 95.56 176 ALA A CA 1
ATOM 1388 C C . ALA A 1 176 ? 4.089 -4.690 -19.486 1.00 95.56 176 ALA A C 1
ATOM 1390 O O . ALA A 1 176 ? 5.149 -4.524 -20.084 1.00 95.56 176 ALA A O 1
ATOM 1391 N N . ILE A 1 177 ? 3.493 -5.888 -19.401 1.00 95.06 177 ILE A N 1
ATOM 1392 C CA . ILE A 1 177 ? 4.025 -7.093 -20.060 1.00 95.06 177 ILE A CA 1
ATOM 1393 C C . ILE A 1 177 ? 3.949 -6.968 -21.586 1.00 95.06 177 ILE A C 1
ATOM 1395 O O . ILE A 1 177 ? 4.873 -7.399 -22.272 1.00 95.06 177 ILE A O 1
ATOM 1399 N N . GLN A 1 178 ? 2.855 -6.420 -22.117 1.00 94.75 178 GLN A N 1
ATOM 1400 C CA . GLN A 1 178 ? 2.650 -6.285 -23.558 1.00 94.75 178 GLN A CA 1
ATOM 1401 C C . GLN A 1 178 ? 3.593 -5.252 -24.186 1.00 94.75 178 GLN A C 1
ATOM 1403 O O . GLN A 1 178 ? 4.159 -5.515 -25.244 1.00 94.75 178 GLN A O 1
ATOM 1408 N N . ASP A 1 179 ? 3.766 -4.099 -23.540 1.00 94.50 179 ASP A N 1
ATOM 1409 C CA . ASP A 1 179 ? 4.587 -2.997 -24.053 1.00 94.50 179 ASP A CA 1
ATOM 1410 C C . ASP A 1 179 ? 6.088 -3.295 -23.927 1.00 94.50 179 ASP A C 1
ATOM 1412 O O . ASP A 1 179 ? 6.890 -2.812 -24.725 1.00 94.50 179 ASP A O 1
ATOM 1416 N N . ARG A 1 180 ? 6.477 -4.083 -22.915 1.00 94.19 180 ARG A N 1
ATOM 1417 C CA . ARG A 1 180 ? 7.873 -4.419 -22.600 1.00 94.19 180 ARG A CA 1
ATOM 1418 C C . ARG A 1 180 ? 8.039 -5.918 -22.323 1.00 94.19 180 ARG A C 1
ATOM 1420 O O . ARG A 1 180 ? 8.356 -6.303 -21.197 1.00 94.19 180 ARG A O 1
ATOM 1427 N N . PRO A 1 181 ? 7.820 -6.806 -23.302 1.00 91.75 181 PRO A N 1
ATOM 1428 C CA . PRO A 1 181 ? 7.924 -8.241 -23.066 1.00 91.75 181 PRO A CA 1
ATOM 1429 C C . PRO A 1 181 ? 9.347 -8.630 -22.614 1.00 91.75 181 PRO A C 1
ATOM 1431 O O . PRO A 1 181 ? 10.320 -8.082 -23.129 1.00 91.75 181 PRO A O 1
ATOM 1434 N N . PRO A 1 182 ? 9.508 -9.582 -21.673 1.00 87.31 182 PRO A N 1
ATOM 1435 C CA . PRO A 1 182 ? 10.819 -10.022 -21.183 1.00 87.31 182 PRO A CA 1
ATOM 1436 C C . PRO A 1 182 ? 11.497 -10.996 -22.167 1.00 87.31 182 PRO A C 1
ATOM 1438 O O . PRO A 1 182 ? 11.711 -12.170 -21.852 1.00 87.31 182 PRO A O 1
ATOM 1441 N N . LEU A 1 183 ? 11.780 -10.537 -23.388 1.00 82.75 183 LEU A N 1
ATOM 1442 C CA . LEU A 1 183 ? 12.244 -11.365 -24.509 1.00 82.75 183 LEU A CA 1
ATOM 1443 C C . LEU A 1 183 ? 13.592 -12.037 -24.233 1.00 82.75 183 LEU A C 1
ATOM 1445 O O . LEU A 1 183 ? 13.784 -13.193 -24.617 1.00 82.75 183 LEU A O 1
ATOM 1449 N N . SER A 1 184 ? 14.486 -11.362 -23.507 1.00 76.88 184 SER A N 1
ATOM 1450 C CA . SER A 1 184 ? 15.767 -11.922 -23.059 1.00 76.88 184 SER A CA 1
ATOM 1451 C C . SER A 1 184 ? 15.624 -13.205 -22.227 1.00 76.88 184 SER A C 1
ATOM 1453 O O . SER A 1 184 ? 16.538 -14.027 -22.189 1.00 76.88 184 SER A O 1
ATOM 1455 N N . ARG A 1 185 ? 14.472 -13.404 -21.571 1.00 66.62 185 ARG A N 1
ATOM 1456 C CA . ARG A 1 185 ? 14.191 -14.565 -20.710 1.00 66.62 185 ARG A CA 1
ATOM 1457 C C . ARG A 1 185 ? 13.411 -15.661 -21.433 1.00 66.62 185 ARG A C 1
ATOM 1459 O O . ARG A 1 185 ? 13.479 -16.811 -21.013 1.00 66.62 185 ARG A O 1
ATOM 1466 N N . VAL A 1 186 ? 12.680 -15.318 -22.496 1.00 59.72 186 VAL A N 1
ATOM 1467 C CA . VAL A 1 186 ? 11.879 -16.271 -23.288 1.00 59.72 186 VAL A CA 1
ATOM 1468 C C . VAL A 1 186 ? 12.747 -17.000 -24.322 1.00 59.72 186 VAL A C 1
ATOM 1470 O O . VAL A 1 186 ? 12.599 -18.205 -24.501 1.00 59.72 186 VAL A O 1
ATOM 1473 N N . SER A 1 187 ? 13.724 -16.320 -24.931 1.00 52.19 187 SER A N 1
ATOM 1474 C CA . SER A 1 187 ? 14.582 -16.894 -25.984 1.00 52.19 187 SER A CA 1
ATOM 1475 C C . SER A 1 187 ? 15.570 -17.970 -25.508 1.00 52.19 187 SER A C 1
ATOM 1477 O O . SER A 1 187 ? 16.063 -18.750 -26.318 1.00 52.19 187 SER A O 1
ATOM 1479 N N . VAL A 1 188 ? 15.840 -18.077 -24.202 1.00 51.38 188 VAL A N 1
ATOM 1480 C CA . VAL A 1 188 ? 16.723 -19.125 -23.648 1.00 51.38 188 VAL A CA 1
ATOM 1481 C C . VAL A 1 188 ? 16.026 -20.491 -23.594 1.00 51.38 188 VAL A C 1
ATOM 1483 O O . VAL A 1 188 ? 16.690 -21.525 -23.608 1.00 51.38 188 VAL A O 1
ATOM 1486 N N . GLN A 1 189 ? 14.691 -20.526 -23.565 1.00 48.47 189 GLN A N 1
ATOM 1487 C CA . GLN A 1 189 ? 13.937 -21.766 -23.369 1.00 48.47 189 GLN A CA 1
ATOM 1488 C C . GLN A 1 189 ? 13.614 -22.508 -24.682 1.00 48.47 189 GLN A C 1
ATOM 1490 O O . GLN A 1 189 ? 13.279 -23.689 -24.640 1.00 48.47 189 GLN A O 1
ATOM 1495 N N . GLU A 1 190 ? 13.778 -21.856 -25.839 1.00 48.38 190 GLU A N 1
ATOM 1496 C CA . GLU A 1 190 ? 13.489 -22.423 -27.171 1.00 48.38 190 GLU A CA 1
ATOM 1497 C C . GLU A 1 190 ? 14.732 -22.938 -27.926 1.00 48.38 190 GLU A C 1
ATOM 1499 O O . GLU A 1 190 ? 14.593 -23.533 -28.987 1.00 48.38 190 GLU A O 1
ATOM 1504 N N . VAL A 1 191 ? 15.948 -22.771 -27.385 1.00 45.94 191 VAL A N 1
ATOM 1505 C CA . VAL A 1 191 ? 17.207 -23.225 -28.032 1.00 45.94 191 VAL A CA 1
ATOM 1506 C C . VAL A 1 191 ? 17.740 -24.544 -27.432 1.00 45.94 191 VAL A C 1
ATOM 1508 O O . VAL A 1 191 ? 18.774 -25.055 -27.851 1.00 45.94 191 VAL A O 1
ATOM 1511 N N . LEU A 1 192 ? 17.033 -25.130 -26.459 1.00 43.69 192 LEU A N 1
ATOM 1512 C CA . LEU A 1 192 ? 17.429 -26.369 -25.766 1.00 43.69 192 LEU A CA 1
ATOM 1513 C C . LEU A 1 192 ? 16.441 -27.542 -25.937 1.00 43.69 192 LEU A C 1
ATOM 1515 O O . LEU A 1 192 ? 16.495 -28.488 -25.150 1.00 43.69 192 LEU A O 1
ATOM 1519 N N . HIS A 1 193 ? 15.580 -27.514 -26.959 1.00 39.88 193 HIS A N 1
ATOM 1520 C CA . HIS A 1 193 ? 14.766 -28.668 -27.365 1.00 39.88 193 HIS A CA 1
ATOM 1521 C C . HIS A 1 193 ? 15.052 -29.092 -28.802 1.00 39.88 193 HIS A C 1
ATOM 1523 O O . HIS A 1 193 ? 15.152 -28.199 -29.671 1.00 39.88 193 HIS A O 1
#

Radius of gyration: 20.76 Å; chains: 1; bounding box: 43×73×60 Å

Foldseek 3Di:
DDDPDDPPVPDPLRVLVVQLVVLVVCLVPDDDDPVNLVSLQSNLVSLQVNLVVLLVCLQPPPDPPLVSSVVSLVSSVVSLVSSLVSCVVNVVLLSNLVSLLSLLVSLQSQLVSVLSVCVVVVNNLARDPSSVVSLVSSLVSLVVSLVSCVDCVSPVVSNVVSVVSNVVSVVVVVVRCVRHPPVVVVVVVVVPD